Protein AF-A0A8J2B7E7-F1 (afdb_monomer_lite)

Secondary structure (DSSP, 8-state):
-----------------------PPPP----------------------GGG---HHHHHHHHHHT--SHHHHHHHHHHHHHHHHHHHHHHHHHHHHHHHHHHHHHHHHHHTTS-HHHHHHHS------TTTHHHHHHHHHHHHHHHHHHHHHHHHHHHHIIIIII----GGGG-HHHHHHHHHHHHHHHHHHHTS--S--HHHHHHTT----------

Radius of gyration: 33.58 Å; chains: 1; bounding box: 85×57×99 Å

pLDDT: mean 71.45, std 20.2, range [32.41, 94.44]

Sequence (219 aa):
MSSFETPLLQTTSSNNDSSLVLSKPTTLMSSTPPNNNIGSTAPSKVLVDATKITTFAEFYPYYLTEHRKPLTKVLHCVGTLFAIPFGATLLYYLAFTVVLLTYYALLFALSLGRSDSLRKFLQPATVENDNENYHLDCFLSMIGQNALKAALCGYSFAWGAHFFVEQNKPVTLKSLRCAVFSLLGDCRMCFECLVLGKHDLRFWKDFVGAGGRVSKDDD

Structure (mmCIF, N/CA/C/O backbone):
data_AF-A0A8J2B7E7-F1
#
_entry.id   AF-A0A8J2B7E7-F1
#
loop_
_atom_site.group_PDB
_atom_site.id
_atom_site.type_symbol
_atom_site.label_atom_id
_atom_site.label_alt_id
_atom_site.label_comp_id
_atom_site.label_asym_id
_atom_site.label_entity_id
_atom_site.label_seq_id
_atom_site.pdbx_PDB_ins_code
_atom_site.Cartn_x
_atom_site.Cartn_y
_atom_site.Cartn_z
_atom_site.occupancy
_atom_site.B_iso_or_equiv
_atom_site.auth_seq_id
_atom_site.auth_comp_id
_atom_site.auth_asym_id
_atom_site.auth_atom_id
_atom_site.pdbx_PDB_model_num
ATOM 1 N N . MET A 1 1 ? 62.800 -33.777 42.637 1.00 39.34 1 MET A N 1
ATOM 2 C CA . MET A 1 1 ? 63.686 -32.796 43.304 1.00 39.34 1 MET A CA 1
ATOM 3 C C . MET A 1 1 ? 63.270 -31.438 42.762 1.00 39.34 1 MET A C 1
ATOM 5 O O . MET A 1 1 ? 63.377 -31.264 41.565 1.00 39.34 1 MET A O 1
ATOM 9 N N . SER A 1 2 ? 62.638 -30.514 43.473 1.00 40.09 2 SER A N 1
ATOM 10 C CA . SER A 1 2 ? 62.667 -30.174 44.892 1.00 40.09 2 SER A CA 1
ATOM 11 C C . SER A 1 2 ? 61.257 -29.821 45.372 1.00 40.09 2 SER A C 1
ATOM 13 O O . SER A 1 2 ? 60.503 -29.162 44.666 1.00 40.09 2 SER A O 1
ATOM 15 N N . SER A 1 3 ? 60.943 -30.301 46.567 1.00 39.59 3 SER A N 1
ATOM 16 C CA . SER A 1 3 ? 59.821 -29.963 47.441 1.00 39.59 3 SER A CA 1
ATOM 17 C C . SER A 1 3 ? 59.957 -28.551 48.047 1.00 39.59 3 SER A C 1
ATOM 19 O O . SER A 1 3 ? 60.928 -27.862 47.736 1.00 39.59 3 SER A O 1
ATOM 21 N N . PHE A 1 4 ? 59.030 -28.235 48.970 1.00 34.94 4 PHE A N 1
ATOM 22 C CA . PHE A 1 4 ? 58.923 -27.081 49.891 1.00 34.94 4 PHE A CA 1
ATOM 23 C C . PHE A 1 4 ? 58.037 -25.932 49.371 1.00 34.94 4 PHE A C 1
ATOM 25 O O . PHE A 1 4 ? 58.268 -25.434 48.281 1.00 34.94 4 PHE A O 1
ATOM 32 N N . GLU A 1 5 ? 57.014 -25.414 50.061 1.00 39.50 5 GLU A N 1
ATOM 33 C CA . GLU A 1 5 ? 56.356 -25.690 51.351 1.00 39.50 5 GLU A CA 1
ATOM 34 C C . GLU A 1 5 ? 55.085 -24.791 51.394 1.00 39.50 5 GLU A C 1
ATOM 36 O O . GLU A 1 5 ? 55.122 -23.646 50.951 1.00 39.50 5 GLU A O 1
ATOM 41 N N . THR A 1 6 ? 53.950 -25.286 51.897 1.00 39.91 6 THR A N 1
ATOM 42 C CA . THR A 1 6 ? 52.845 -24.484 52.500 1.00 39.91 6 THR A CA 1
ATOM 43 C C . THR A 1 6 ? 53.294 -23.953 53.882 1.00 39.91 6 THR A C 1
ATOM 45 O O . THR A 1 6 ? 54.222 -24.582 54.390 1.00 39.91 6 THR A O 1
ATOM 48 N N . PRO A 1 7 ? 52.668 -22.964 54.595 1.00 46.28 7 PRO A N 1
ATOM 49 C CA . PRO A 1 7 ? 51.210 -22.712 54.700 1.00 46.28 7 PRO A CA 1
ATOM 50 C C . PRO A 1 7 ? 50.751 -21.253 55.033 1.00 46.28 7 PRO A C 1
ATOM 52 O O . PRO A 1 7 ? 51.558 -20.375 55.300 1.00 46.28 7 PRO A O 1
ATOM 55 N N . LEU A 1 8 ? 49.424 -21.028 55.075 1.00 32.44 8 LEU A N 1
ATOM 56 C CA . LEU A 1 8 ? 48.639 -20.385 56.164 1.00 32.44 8 LEU A CA 1
ATOM 57 C C . LEU A 1 8 ? 47.468 -19.510 55.680 1.00 32.44 8 LEU A C 1
ATOM 59 O O . LEU A 1 8 ? 47.628 -18.533 54.955 1.00 32.44 8 LEU A O 1
ATOM 63 N N . LEU A 1 9 ? 46.280 -19.856 56.185 1.00 41.41 9 LEU A N 1
ATOM 64 C CA . LEU A 1 9 ? 45.123 -18.972 56.303 1.00 41.41 9 LEU A CA 1
ATOM 65 C C . LEU A 1 9 ? 45.435 -17.817 57.264 1.00 41.41 9 LEU A C 1
ATOM 67 O O . LEU A 1 9 ? 45.891 -18.073 58.378 1.00 41.41 9 LEU A O 1
ATOM 71 N N . GLN A 1 10 ? 44.994 -16.600 56.933 1.00 32.78 10 GLN A N 1
ATOM 72 C CA . GLN A 1 10 ? 44.425 -15.720 57.953 1.00 32.78 10 GLN A CA 1
ATOM 73 C C . GLN A 1 10 ? 43.367 -14.780 57.370 1.00 32.78 10 GLN A C 1
ATOM 75 O O . GLN A 1 10 ? 43.589 -14.023 56.432 1.00 32.78 10 GLN A O 1
ATOM 80 N N . THR A 1 11 ? 42.185 -14.885 57.962 1.00 35.28 11 THR A N 1
ATOM 81 C CA . THR A 1 11 ? 41.018 -14.027 57.808 1.00 35.28 11 THR A CA 1
ATOM 82 C C . THR A 1 11 ? 41.291 -12.632 58.367 1.00 35.28 11 THR A C 1
ATOM 84 O O . THR A 1 11 ? 41.638 -12.519 59.543 1.00 35.28 11 THR A O 1
ATOM 87 N N . THR A 1 12 ? 41.005 -11.577 57.606 1.00 36.00 12 THR A N 1
ATOM 88 C CA . THR A 1 12 ? 40.627 -10.279 58.181 1.00 36.00 12 THR A CA 1
ATOM 89 C C . THR A 1 12 ? 39.404 -9.729 57.454 1.00 36.00 12 THR A C 1
ATOM 91 O O . THR A 1 12 ? 39.401 -9.441 56.262 1.00 36.00 12 THR A O 1
ATOM 94 N N . SER A 1 13 ? 38.324 -9.637 58.224 1.00 35.09 13 SER A N 1
ATOM 95 C CA . SER A 1 13 ? 37.147 -8.830 57.941 1.00 35.09 13 SER A CA 1
ATOM 96 C C . SER A 1 13 ? 37.562 -7.359 57.855 1.00 35.09 13 SER A C 1
ATOM 98 O O . SER A 1 13 ? 38.154 -6.842 58.801 1.00 35.09 13 SER A O 1
ATOM 100 N N . SER A 1 14 ? 37.180 -6.672 56.783 1.00 36.50 14 SER A N 1
ATOM 101 C CA . SER A 1 14 ? 37.027 -5.219 56.797 1.00 36.50 14 SER A CA 1
ATOM 102 C C . SER A 1 14 ? 35.872 -4.841 55.887 1.00 36.50 14 SER A C 1
ATOM 104 O O . SER A 1 14 ? 35.964 -4.935 54.665 1.00 36.50 14 SER A O 1
ATOM 106 N N . ASN A 1 15 ? 34.791 -4.404 56.524 1.00 33.59 15 ASN A N 1
ATOM 107 C CA . ASN A 1 15 ? 33.729 -3.612 55.929 1.00 33.59 15 ASN A CA 1
ATOM 108 C C . ASN A 1 15 ? 34.316 -2.500 55.048 1.00 33.59 15 ASN A C 1
ATOM 110 O O . ASN A 1 15 ? 35.300 -1.871 55.438 1.00 33.59 15 ASN A O 1
ATOM 114 N N . ASN A 1 16 ? 33.689 -2.244 53.901 1.00 34.69 16 ASN A N 1
ATOM 115 C CA . ASN A 1 16 ? 33.241 -0.900 53.542 1.00 34.69 16 ASN A CA 1
ATOM 116 C C . ASN A 1 16 ? 32.355 -0.953 52.297 1.00 34.69 16 ASN A C 1
ATOM 118 O O . ASN A 1 16 ? 32.787 -1.291 51.195 1.00 34.69 16 ASN A O 1
ATOM 122 N N . ASP A 1 17 ? 31.100 -0.589 52.529 1.00 33.25 17 ASP A N 1
ATOM 123 C CA . ASP A 1 17 ? 30.101 -0.266 51.531 1.00 33.25 17 ASP A CA 1
ATOM 124 C C . ASP A 1 17 ? 30.610 0.801 50.554 1.00 33.25 17 ASP A C 1
ATOM 126 O O . ASP A 1 17 ? 31.206 1.811 50.929 1.00 33.25 17 ASP A O 1
ATOM 130 N N . SER A 1 18 ? 30.313 0.612 49.274 1.00 36.62 18 SER A N 1
ATOM 131 C CA . SER A 1 18 ? 30.298 1.686 48.280 1.00 36.62 18 SER A CA 1
ATOM 132 C C . SER A 1 18 ? 29.085 1.481 47.388 1.00 36.62 18 SER A C 1
ATOM 134 O O . SER A 1 18 ? 29.159 1.035 46.246 1.00 36.62 18 SER A O 1
ATOM 136 N N . SER A 1 19 ? 27.930 1.786 47.973 1.00 32.66 19 SER A N 1
ATOM 137 C CA . SER A 1 19 ? 26.701 2.086 47.259 1.00 32.66 19 SER A CA 1
ATOM 138 C C . SER A 1 19 ? 26.865 3.445 46.566 1.00 32.66 19 SER A C 1
ATOM 140 O O . SER A 1 19 ? 26.936 4.491 47.207 1.00 32.66 19 SER A O 1
ATOM 142 N N . LEU A 1 20 ? 26.949 3.443 45.232 1.00 33.81 20 LEU A N 1
ATOM 143 C CA . LEU A 1 20 ? 26.864 4.667 44.435 1.00 33.81 20 LEU A CA 1
ATOM 144 C C . LEU A 1 20 ? 25.401 5.119 44.394 1.00 33.81 20 LEU A C 1
ATOM 146 O O . LEU A 1 20 ? 24.553 4.577 43.686 1.00 33.81 20 LEU A O 1
ATOM 150 N N . VAL A 1 21 ? 25.141 6.094 45.258 1.00 36.03 21 VAL A N 1
ATOM 151 C CA . VAL A 1 21 ? 23.883 6.785 45.519 1.00 36.03 21 VAL A CA 1
ATOM 152 C C . VAL A 1 21 ? 23.321 7.416 44.241 1.00 36.03 21 VAL A C 1
ATOM 154 O O . VAL A 1 21 ? 23.880 8.356 43.681 1.00 36.03 21 VAL A O 1
ATOM 157 N N . LEU A 1 22 ? 22.157 6.914 43.827 1.00 32.41 22 LEU A N 1
ATOM 158 C CA . LEU A 1 22 ? 21.234 7.553 42.894 1.00 32.41 22 LEU A CA 1
ATOM 159 C C . LEU A 1 22 ? 20.658 8.813 43.563 1.00 32.41 22 LEU A C 1
ATOM 161 O O . LEU A 1 22 ? 19.815 8.721 44.459 1.00 32.41 22 LEU A O 1
ATOM 165 N N . SER A 1 23 ? 21.119 9.993 43.156 1.00 33.84 23 SER A N 1
ATOM 166 C CA . SER A 1 23 ? 20.597 11.271 43.640 1.00 33.84 23 SER A CA 1
ATOM 167 C C . SER A 1 23 ? 19.156 11.488 43.152 1.00 33.84 23 SER A C 1
ATOM 169 O O . SER A 1 23 ? 18.895 11.800 41.992 1.00 33.84 23 SER A O 1
ATOM 171 N N . LYS A 1 24 ? 18.190 11.318 44.062 1.00 37.38 24 LYS A N 1
ATOM 172 C CA . LYS A 1 24 ? 16.818 11.823 43.900 1.00 37.38 24 LYS A CA 1
ATOM 173 C C . LYS A 1 24 ? 16.806 13.349 44.082 1.00 37.38 24 LYS A C 1
ATOM 175 O O . LYS A 1 24 ? 17.473 13.831 44.997 1.00 37.38 24 LYS A O 1
ATOM 180 N N . PRO A 1 25 ? 16.019 14.115 43.304 1.00 38.66 25 PRO A N 1
ATOM 181 C CA . PRO A 1 25 ? 15.822 15.534 43.570 1.00 38.66 25 PRO A CA 1
ATOM 182 C C . PRO A 1 25 ? 14.893 15.752 44.771 1.00 38.66 25 PRO A C 1
ATOM 184 O O . PRO A 1 25 ? 13.827 15.148 44.882 1.00 38.66 25 PRO A O 1
ATOM 187 N N . THR A 1 26 ? 15.344 16.639 45.650 1.00 39.28 26 THR A N 1
ATOM 188 C CA . THR A 1 26 ? 14.751 17.098 46.907 1.00 39.28 26 THR A CA 1
ATOM 189 C C . THR A 1 26 ? 13.364 17.730 46.751 1.00 39.28 26 THR A C 1
ATOM 191 O O . THR A 1 26 ? 13.149 18.617 45.927 1.00 39.28 26 THR A O 1
ATOM 194 N N . THR A 1 27 ? 12.450 17.307 47.624 1.00 33.31 27 THR A N 1
ATOM 195 C CA . THR A 1 27 ? 11.120 17.872 47.880 1.00 33.31 27 THR A CA 1
ATOM 196 C C . THR A 1 27 ? 11.210 19.287 48.467 1.00 33.31 27 THR A C 1
ATOM 198 O O . THR A 1 27 ? 11.739 19.464 49.562 1.00 33.31 27 THR A O 1
ATOM 201 N N . LEU A 1 28 ? 10.624 20.283 47.794 1.00 33.62 28 LEU A N 1
ATOM 202 C CA . LEU A 1 28 ? 10.215 21.547 48.418 1.00 33.62 28 LEU A CA 1
ATOM 203 C C . LEU A 1 28 ? 8.784 21.386 48.949 1.00 33.62 28 LEU A C 1
ATOM 205 O O . LEU A 1 28 ? 7.840 21.197 48.184 1.00 33.62 28 LEU A O 1
ATOM 209 N N . MET A 1 29 ? 8.643 21.428 50.273 1.00 33.34 29 MET A N 1
ATOM 210 C CA . MET A 1 29 ? 7.364 21.463 50.985 1.00 33.34 29 MET A CA 1
ATOM 211 C C . MET A 1 29 ? 6.693 22.829 50.779 1.00 33.34 29 MET A C 1
ATOM 213 O O . MET A 1 29 ? 7.248 23.854 51.161 1.00 33.34 29 MET A O 1
ATOM 217 N N . SER A 1 30 ? 5.489 22.833 50.205 1.00 33.25 30 SER A N 1
ATOM 218 C CA . SER A 1 30 ? 4.562 23.970 50.199 1.00 33.25 30 SER A CA 1
ATOM 219 C C . SER A 1 30 ? 3.225 23.484 50.754 1.00 33.25 30 SER A C 1
ATOM 221 O O . SER A 1 30 ? 2.578 22.604 50.187 1.00 33.25 30 SER A O 1
ATOM 223 N N . SER A 1 31 ? 2.856 24.005 51.920 1.00 38.38 31 SER A N 1
ATOM 224 C CA . SER A 1 31 ? 1.656 23.656 52.670 1.00 38.38 31 SER A CA 1
ATOM 225 C C . SER A 1 31 ? 0.407 24.271 52.037 1.00 38.38 31 SER A C 1
ATOM 227 O O . SER A 1 31 ? 0.157 25.465 52.189 1.00 38.38 31 SER A O 1
ATOM 229 N N . THR A 1 32 ? -0.413 23.446 51.390 1.00 38.06 32 THR A N 1
ATOM 230 C CA . THR A 1 32 ? -1.839 23.724 51.143 1.00 38.06 32 THR A CA 1
ATOM 231 C C . THR A 1 32 ? -2.656 22.447 51.404 1.00 38.06 32 THR A C 1
ATOM 233 O O . THR A 1 32 ? -2.147 21.350 51.167 1.00 38.06 32 THR A O 1
ATOM 236 N N . PRO A 1 33 ? -3.875 22.546 51.969 1.00 41.72 33 PRO A N 1
ATOM 237 C CA . PRO A 1 33 ? -4.664 21.382 52.385 1.00 41.72 33 PRO A CA 1
ATOM 238 C C . PRO A 1 33 ? -5.186 20.580 51.175 1.00 41.72 33 PRO A C 1
ATOM 240 O O . PRO A 1 33 ? -5.343 21.149 50.092 1.00 41.72 33 PRO A O 1
ATOM 243 N N . PRO A 1 34 ? -5.476 19.271 51.325 1.00 39.62 34 PRO A N 1
ATOM 244 C CA . PRO A 1 34 ? -5.860 18.427 50.200 1.00 39.62 34 PRO A CA 1
ATOM 245 C C . PRO A 1 34 ? -7.281 18.766 49.737 1.00 39.62 34 PRO A C 1
ATOM 247 O O . PRO A 1 34 ? -8.254 18.599 50.472 1.00 39.62 34 PRO A O 1
ATOM 250 N N . ASN A 1 35 ? -7.401 19.238 48.497 1.00 38.81 35 ASN A N 1
ATOM 251 C CA . ASN A 1 35 ? -8.681 19.398 47.820 1.00 38.81 35 ASN A CA 1
ATOM 252 C C . ASN A 1 35 ? -9.116 18.041 47.243 1.00 38.81 35 ASN A C 1
ATOM 254 O O . ASN A 1 35 ? -8.616 17.606 46.204 1.00 38.81 35 ASN A O 1
ATOM 258 N N . ASN A 1 36 ? -10.038 17.368 47.932 1.00 43.28 36 ASN A N 1
ATOM 259 C CA . ASN A 1 36 ? -10.675 16.138 47.470 1.00 43.28 36 ASN A CA 1
ATOM 260 C C . ASN A 1 36 ? -11.710 16.440 46.378 1.00 43.28 36 ASN A C 1
ATOM 262 O O . ASN A 1 36 ? -12.912 16.365 46.608 1.00 43.28 36 ASN A O 1
ATOM 266 N N . ASN A 1 37 ? -11.231 16.720 45.169 1.00 40.09 37 ASN A N 1
ATOM 267 C CA . ASN A 1 37 ? -12.038 16.657 43.956 1.00 40.09 37 ASN A CA 1
ATOM 268 C C . ASN A 1 37 ? -11.565 15.470 43.114 1.00 40.09 37 ASN A C 1
ATOM 270 O O . ASN A 1 37 ? -10.825 15.628 42.144 1.00 40.09 37 ASN A O 1
ATOM 274 N N . ILE A 1 38 ? -12.020 14.265 43.473 1.00 43.75 38 ILE A N 1
ATOM 275 C CA . ILE A 1 38 ? -12.007 13.108 42.566 1.00 43.75 38 ILE A CA 1
ATOM 276 C C . ILE A 1 38 ? -13.119 13.349 41.537 1.00 43.75 38 ILE A C 1
ATOM 278 O O . ILE A 1 38 ? -14.201 12.772 41.577 1.00 43.75 38 ILE A O 1
ATOM 282 N N . GLY A 1 39 ? -12.857 14.290 40.633 1.00 35.75 39 GLY A N 1
ATOM 283 C CA . GLY A 1 39 ? -13.558 14.401 39.370 1.00 35.75 39 GLY A CA 1
ATOM 284 C C . GLY A 1 39 ? -12.952 13.375 38.427 1.00 35.75 39 GLY A C 1
ATOM 285 O O . GLY A 1 39 ? -11.802 13.515 38.012 1.00 35.75 39 GLY A O 1
ATOM 286 N N . SER A 1 40 ? -13.724 12.338 38.111 1.00 42.69 40 SER A N 1
ATOM 287 C CA . SER A 1 40 ? -13.466 11.427 37.000 1.00 42.69 40 SER A CA 1
ATOM 288 C C . SER A 1 40 ? -13.285 12.243 35.719 1.00 42.69 40 SER A C 1
ATOM 290 O O . SER A 1 40 ? -14.247 12.631 35.061 1.00 42.69 40 SER A O 1
ATOM 292 N N . THR A 1 41 ? -12.040 12.563 35.385 1.00 41.44 41 THR A N 1
ATOM 293 C CA . THR A 1 41 ? -11.678 13.098 34.080 1.00 41.44 41 THR A CA 1
ATOM 294 C C . THR A 1 41 ? -10.842 12.025 33.415 1.00 41.44 41 THR A C 1
ATOM 296 O O . THR A 1 41 ? -9.677 11.804 33.740 1.00 41.44 41 THR A O 1
ATOM 299 N N . ALA A 1 42 ? -11.484 11.284 32.509 1.00 42.12 42 ALA A N 1
ATOM 300 C CA . ALA A 1 42 ? -10.768 10.479 31.535 1.00 42.12 42 ALA A CA 1
ATOM 301 C C . ALA A 1 42 ? -9.651 11.349 30.929 1.00 42.12 42 ALA A C 1
ATOM 303 O O . ALA A 1 42 ? -9.903 12.531 30.666 1.00 42.12 42 ALA A O 1
ATOM 304 N N . PRO A 1 43 ? -8.428 10.824 30.731 1.00 42.91 43 PRO A N 1
ATOM 305 C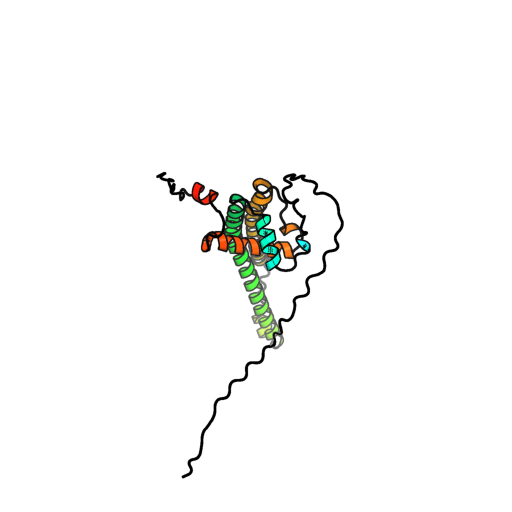 CA . PRO A 1 43 ? -7.346 11.631 30.198 1.00 42.91 43 PRO A CA 1
ATOM 306 C C . PRO A 1 43 ? -7.799 12.219 28.863 1.00 42.91 43 PRO A C 1
ATOM 308 O O . PRO A 1 43 ? -8.107 11.484 27.920 1.00 42.91 43 PRO A O 1
ATOM 311 N N . SER A 1 44 ? -7.872 13.553 28.814 1.00 44.44 44 SER A N 1
ATOM 312 C CA . SER A 1 44 ? -8.010 14.316 27.578 1.00 44.44 44 SER A CA 1
ATOM 313 C C . SER A 1 44 ? -7.061 13.707 26.553 1.00 44.44 44 SER A C 1
ATOM 315 O O . SER A 1 44 ? -5.894 13.463 26.868 1.00 44.44 44 SER A O 1
ATOM 317 N N . LYS A 1 45 ? -7.573 13.398 25.355 1.00 53.19 45 LYS A N 1
ATOM 318 C CA . LYS A 1 45 ? -6.781 12.887 24.234 1.00 53.19 45 LYS A CA 1
ATOM 319 C C . LYS A 1 45 ? -5.703 13.931 23.953 1.00 53.19 45 LYS A C 1
ATOM 321 O O . LYS A 1 45 ? -5.953 14.873 23.208 1.00 53.19 45 LYS A O 1
ATOM 326 N N . VAL A 1 46 ? -4.529 13.800 24.578 1.00 56.66 46 VAL A N 1
ATOM 327 C CA . VAL A 1 46 ? -3.353 14.601 24.242 1.00 56.66 46 VAL A CA 1
ATOM 328 C C . VAL A 1 46 ? -3.191 14.403 22.747 1.00 56.66 46 VAL A C 1
ATOM 330 O O . VAL A 1 46 ? -2.980 13.280 22.287 1.00 56.66 46 VAL A O 1
ATOM 333 N N . LEU A 1 47 ? -3.429 15.468 21.984 1.00 62.75 47 LEU A N 1
ATOM 334 C CA . LEU A 1 47 ? -3.394 15.433 20.531 1.00 62.75 47 LEU A CA 1
ATOM 335 C C . LEU A 1 47 ? -1.927 15.328 20.128 1.00 62.75 47 LEU A C 1
ATOM 337 O O . LEU A 1 47 ? -1.291 16.315 19.770 1.00 62.75 47 LEU A O 1
ATOM 341 N N . VAL A 1 48 ? -1.370 14.124 20.258 1.00 72.56 48 VAL A N 1
ATOM 342 C CA . VAL A 1 48 ? -0.030 13.819 19.783 1.00 72.56 48 VAL A CA 1
ATOM 343 C C . VAL A 1 48 ? -0.041 14.082 18.286 1.00 72.56 48 VAL A C 1
ATOM 345 O O . VAL A 1 48 ? -0.788 13.468 17.515 1.00 72.56 48 VAL A O 1
ATOM 348 N N . ASP A 1 49 ? 0.768 15.048 17.878 1.00 82.62 49 ASP A N 1
ATOM 349 C CA . ASP A 1 49 ? 0.962 15.338 16.475 1.00 82.62 49 ASP A CA 1
ATOM 350 C C . ASP A 1 49 ? 1.800 14.220 15.854 1.00 82.62 49 ASP A C 1
ATOM 352 O O . ASP A 1 49 ? 3.023 14.180 15.979 1.00 82.62 49 ASP A O 1
ATOM 356 N N . ALA A 1 50 ? 1.115 13.301 15.178 1.00 81.94 50 ALA A N 1
ATOM 357 C CA . ALA A 1 50 ? 1.730 12.168 14.501 1.00 81.94 50 ALA A CA 1
ATOM 358 C C . ALA A 1 50 ? 2.838 12.556 13.506 1.00 81.94 50 ALA A C 1
ATOM 360 O O . ALA A 1 50 ? 3.686 11.722 13.201 1.00 81.94 50 ALA A O 1
ATOM 361 N N . THR A 1 51 ? 2.866 13.798 13.003 1.00 84.88 51 THR A N 1
ATOM 362 C CA . THR A 1 51 ? 3.929 14.248 12.089 1.00 84.88 51 THR A CA 1
ATOM 363 C C . THR A 1 51 ? 5.286 14.389 12.775 1.00 84.88 51 THR A C 1
ATOM 365 O O . THR A 1 51 ? 6.316 14.257 12.105 1.00 84.88 51 THR A O 1
ATOM 368 N N . LYS A 1 52 ? 5.289 14.598 14.099 1.00 89.31 52 LYS A N 1
ATOM 369 C CA . LYS A 1 52 ? 6.491 14.692 14.936 1.00 89.31 52 LYS A CA 1
ATOM 370 C C . LYS A 1 52 ? 7.077 13.328 15.287 1.00 89.31 52 LYS A C 1
ATOM 372 O O . LYS A 1 52 ? 8.228 13.263 15.701 1.00 89.31 52 LYS A O 1
ATOM 377 N N . ILE A 1 53 ? 6.314 12.249 15.106 1.00 88.94 53 ILE A N 1
ATOM 378 C CA . ILE A 1 53 ? 6.804 10.888 15.315 1.00 88.94 53 ILE A CA 1
ATOM 379 C C . ILE A 1 53 ? 7.661 10.494 14.107 1.00 88.94 53 ILE A C 1
ATOM 381 O O . ILE A 1 53 ? 7.200 10.486 12.958 1.00 88.94 53 ILE A O 1
ATOM 385 N N . THR A 1 54 ? 8.931 10.194 14.360 1.00 90.88 54 THR A N 1
ATOM 386 C CA . THR A 1 54 ? 9.923 9.911 13.312 1.00 90.88 54 THR A CA 1
ATOM 387 C C . THR A 1 54 ? 10.246 8.431 13.191 1.00 90.88 54 THR A C 1
ATOM 389 O O . THR A 1 54 ? 10.686 8.001 12.126 1.00 90.88 54 THR A O 1
ATOM 392 N N . THR A 1 55 ? 9.979 7.638 14.231 1.00 93.69 55 THR A N 1
ATOM 393 C CA . THR A 1 55 ? 10.280 6.206 14.253 1.00 93.69 55 THR A CA 1
ATOM 394 C C . THR A 1 55 ? 9.012 5.358 14.235 1.00 93.69 55 THR A C 1
ATOM 396 O O . THR A 1 55 ? 7.987 5.705 14.822 1.00 93.69 55 THR A O 1
ATOM 399 N N . PHE A 1 56 ? 9.079 4.198 13.579 1.00 93.31 56 PHE A N 1
ATOM 400 C CA . PHE A 1 56 ? 7.953 3.264 13.564 1.00 93.31 56 PHE A CA 1
ATOM 401 C C . PHE A 1 56 ? 7.666 2.676 14.956 1.00 93.31 56 PHE A C 1
ATOM 403 O O . PHE A 1 56 ? 6.510 2.431 15.298 1.00 93.31 56 PHE A O 1
ATOM 410 N N . ALA A 1 57 ? 8.705 2.473 15.772 1.00 92.50 57 ALA A N 1
ATOM 411 C CA . ALA A 1 57 ? 8.577 1.922 17.120 1.00 92.50 57 ALA A CA 1
ATOM 412 C C . ALA A 1 57 ? 7.717 2.810 18.034 1.00 92.50 57 ALA A C 1
ATOM 414 O O . ALA A 1 57 ? 6.888 2.292 18.776 1.00 92.50 57 ALA A O 1
ATOM 415 N N . GLU A 1 58 ? 7.864 4.132 17.931 1.00 90.31 58 GLU A N 1
ATOM 416 C CA . GLU A 1 58 ? 7.033 5.107 18.647 1.00 90.31 58 GLU A CA 1
ATOM 417 C C . GLU A 1 58 ? 5.664 5.299 17.984 1.00 90.31 58 GLU A C 1
ATOM 419 O O . GLU A 1 58 ? 4.664 5.551 18.658 1.00 90.31 58 GLU A O 1
ATOM 424 N N . PHE A 1 59 ? 5.598 5.153 16.659 1.00 93.38 59 PHE A N 1
ATOM 425 C CA . PHE A 1 59 ? 4.356 5.302 15.910 1.00 93.38 59 PHE A CA 1
ATOM 426 C C . PHE A 1 59 ? 3.372 4.165 16.178 1.00 93.38 59 PHE A C 1
ATOM 428 O O . PHE A 1 59 ? 2.175 4.414 16.279 1.00 93.38 59 PHE A O 1
ATOM 435 N N . TYR A 1 60 ? 3.844 2.922 16.298 1.00 93.75 60 TYR A N 1
ATOM 436 C CA . TYR A 1 60 ? 2.960 1.760 16.383 1.00 93.75 60 TYR A CA 1
ATOM 437 C C . TYR A 1 60 ? 2.024 1.770 17.610 1.00 93.75 60 TYR A C 1
ATOM 439 O O . TYR A 1 60 ? 0.827 1.535 17.435 1.00 93.75 60 TYR A O 1
ATOM 447 N N . PRO A 1 61 ? 2.483 2.110 18.833 1.00 92.19 61 PRO A N 1
ATOM 448 C CA . PRO A 1 61 ? 1.589 2.302 19.973 1.00 92.19 61 PRO A CA 1
ATOM 449 C C . PRO A 1 61 ? 0.528 3.377 19.716 1.00 92.19 61 PRO A C 1
ATOM 451 O O . PRO A 1 61 ? -0.650 3.135 19.963 1.00 92.19 61 PRO A O 1
ATOM 454 N N . TYR A 1 62 ? 0.917 4.531 19.162 1.00 91.25 62 TYR A N 1
ATOM 455 C CA . TYR A 1 62 ? -0.024 5.590 18.785 1.00 91.25 62 TYR A CA 1
ATOM 456 C C . TYR A 1 62 ? -1.043 5.093 17.748 1.00 91.25 62 TYR A C 1
ATOM 458 O O . TYR A 1 62 ? -2.247 5.279 17.920 1.00 91.25 62 TYR A O 1
ATOM 466 N N . TYR A 1 63 ? -0.582 4.383 16.721 1.00 91.19 63 TYR A N 1
ATOM 467 C CA . TYR A 1 63 ? -1.419 3.785 15.689 1.00 91.19 63 TYR A CA 1
ATOM 468 C C . TYR A 1 63 ? -2.477 2.846 16.290 1.00 91.19 63 TYR A C 1
ATOM 470 O O . TYR A 1 63 ? -3.658 2.993 15.981 1.00 91.19 63 TYR A O 1
ATOM 478 N N . LEU A 1 64 ? -2.107 1.959 17.221 1.00 91.31 64 LEU A N 1
ATOM 479 C CA . LEU A 1 64 ? -3.069 1.074 17.891 1.00 91.31 64 LEU A CA 1
ATOM 480 C C . LEU A 1 64 ? -4.121 1.847 18.700 1.00 91.31 64 LEU A C 1
ATOM 482 O O . LEU A 1 64 ? -5.266 1.406 18.802 1.00 91.31 64 LEU A O 1
ATOM 486 N N . THR A 1 65 ? -3.776 3.018 19.247 1.00 90.00 65 THR A N 1
ATOM 487 C CA . THR A 1 65 ? -4.759 3.862 19.944 1.00 90.00 65 THR A CA 1
ATOM 488 C C . THR A 1 65 ? -5.780 4.521 19.021 1.00 90.00 65 THR A C 1
ATOM 490 O O . THR A 1 65 ? -6.829 4.930 19.516 1.00 90.00 65 THR A O 1
ATOM 493 N N . GLU A 1 66 ? -5.503 4.610 17.720 1.00 88.06 66 GLU A N 1
ATOM 494 C CA . GLU A 1 66 ? -6.448 5.084 16.702 1.00 88.06 66 GLU A CA 1
ATOM 495 C C . GLU A 1 66 ? -7.272 3.934 16.082 1.00 88.06 66 GLU A C 1
ATOM 497 O O . GLU A 1 66 ? -8.191 4.203 15.311 1.00 88.06 66 GLU A O 1
ATOM 502 N N . HIS A 1 67 ? -6.976 2.676 16.442 1.00 91.88 67 HIS A N 1
ATOM 503 C CA . HIS A 1 67 ? -7.645 1.455 15.966 1.00 91.88 67 HIS A CA 1
ATOM 504 C C . HIS A 1 67 ? -8.067 0.580 17.155 1.00 91.88 67 HIS A C 1
ATOM 506 O O . HIS A 1 67 ? -7.677 -0.583 17.275 1.00 91.88 67 HIS A O 1
ATOM 512 N N . ARG A 1 68 ? -8.828 1.145 18.096 1.00 88.75 68 ARG A N 1
ATOM 513 C CA . ARG A 1 68 ? -9.193 0.450 19.340 1.00 88.75 68 ARG A CA 1
ATOM 514 C C . ARG A 1 68 ? -10.318 -0.547 19.106 1.00 88.75 68 ARG A C 1
ATOM 516 O O . ARG A 1 68 ? -10.293 -1.634 19.684 1.00 88.75 68 ARG A O 1
ATOM 523 N N . LYS A 1 69 ? -11.292 -0.190 18.267 1.00 88.94 69 LYS A N 1
ATOM 524 C CA . LYS A 1 69 ? -12.481 -1.008 18.003 1.00 88.94 69 LYS A CA 1
ATOM 525 C C . LYS A 1 69 ? -12.139 -2.260 17.180 1.00 88.94 69 LYS A C 1
ATOM 527 O O . LYS A 1 69 ? -11.410 -2.162 16.191 1.00 88.94 69 LYS A O 1
ATOM 532 N N . PRO A 1 70 ? -12.706 -3.433 17.524 1.00 88.75 70 PRO A N 1
ATOM 533 C CA . PRO A 1 70 ? -12.400 -4.694 16.845 1.00 88.75 70 PRO A CA 1
ATOM 534 C C . PRO A 1 70 ? -12.790 -4.663 15.362 1.00 88.75 70 PRO A C 1
ATOM 536 O O . PRO A 1 70 ? -12.025 -5.116 14.515 1.00 88.75 70 PRO A O 1
ATOM 539 N N . LEU A 1 71 ? -13.939 -4.063 15.030 1.00 88.25 71 LEU A N 1
ATOM 540 C CA . LEU A 1 71 ? -14.393 -3.920 13.645 1.00 88.25 71 LEU A CA 1
ATOM 541 C C . LEU A 1 71 ? -13.414 -3.091 12.798 1.00 88.25 71 LEU A C 1
ATOM 543 O O . LEU A 1 71 ? -13.153 -3.443 11.652 1.00 88.25 71 LEU A O 1
ATOM 547 N N . THR A 1 72 ? -12.816 -2.043 13.369 1.00 90.38 72 THR A N 1
ATOM 548 C CA . THR A 1 72 ? -11.803 -1.230 12.682 1.00 90.38 72 THR A CA 1
ATOM 549 C C . THR A 1 72 ? -10.588 -2.065 12.312 1.00 90.38 72 THR A C 1
ATOM 551 O O . THR A 1 72 ? -10.147 -2.035 11.167 1.00 90.38 72 THR A O 1
ATOM 554 N N . LYS A 1 73 ? -10.095 -2.884 13.247 1.00 91.19 73 LYS A N 1
ATOM 555 C CA . LYS A 1 73 ? -8.972 -3.793 12.987 1.00 91.19 73 LYS A CA 1
ATOM 556 C C . LYS A 1 73 ? -9.304 -4.803 11.889 1.00 91.19 73 LYS A C 1
ATOM 558 O O . LYS A 1 73 ? -8.485 -5.022 11.003 1.00 91.19 73 LYS A O 1
ATOM 563 N N . VAL A 1 74 ? -10.508 -5.384 11.917 1.00 89.50 74 VAL A N 1
ATOM 564 C CA . VAL A 1 74 ? -10.969 -6.332 10.887 1.00 89.50 74 VAL A CA 1
ATOM 565 C C . VAL A 1 74 ? -11.002 -5.669 9.512 1.00 89.50 74 VAL A C 1
ATOM 567 O O . VAL A 1 74 ? -10.413 -6.204 8.579 1.00 89.50 74 VAL A O 1
ATOM 570 N N . LEU A 1 75 ? -11.635 -4.499 9.383 1.00 90.75 75 LEU A N 1
ATOM 571 C CA . LEU A 1 75 ? -11.727 -3.780 8.109 1.00 90.75 75 LEU A CA 1
ATOM 572 C C . LEU A 1 75 ? -10.345 -3.420 7.553 1.00 90.75 75 LEU A C 1
ATOM 574 O O . LEU A 1 75 ? -10.094 -3.622 6.366 1.00 90.75 75 LEU A O 1
ATOM 578 N N . HIS A 1 76 ? -9.422 -2.977 8.407 1.00 92.44 76 HIS A N 1
ATOM 579 C CA . HIS A 1 76 ? -8.035 -2.746 8.003 1.00 92.44 76 HIS A CA 1
ATOM 580 C C . HIS A 1 76 ? -7.352 -4.029 7.529 1.00 92.44 76 HIS A C 1
ATOM 582 O O . HIS A 1 76 ? -6.646 -4.003 6.523 1.00 92.44 76 HIS A O 1
ATOM 588 N N . CYS A 1 77 ? -7.600 -5.169 8.175 1.00 91.44 77 CYS A N 1
ATOM 589 C CA . CYS A 1 77 ? -7.030 -6.435 7.724 1.00 91.44 77 CYS A CA 1
ATOM 590 C C . CYS A 1 77 ? -7.604 -6.946 6.419 1.00 91.44 77 CYS A C 1
ATOM 592 O O . CYS A 1 77 ? -6.834 -7.388 5.570 1.00 91.44 77 CYS A O 1
ATOM 594 N N . VAL A 1 78 ? -8.909 -6.806 6.202 1.00 90.50 78 VAL A N 1
ATOM 595 C CA . VAL A 1 78 ? -9.504 -7.094 4.894 1.00 90.50 78 VAL A CA 1
ATOM 596 C C . VAL A 1 78 ? -8.883 -6.192 3.823 1.00 90.50 78 VAL A C 1
ATOM 598 O O . VAL A 1 78 ? -8.415 -6.692 2.803 1.00 90.50 78 VAL A O 1
ATOM 601 N N . GLY A 1 79 ? -8.790 -4.883 4.076 1.00 90.12 79 GLY A N 1
ATOM 602 C CA . GLY A 1 79 ? -8.159 -3.937 3.151 1.00 90.12 79 GLY A CA 1
ATOM 603 C C . GLY A 1 79 ? -6.700 -4.283 2.839 1.00 90.12 79 GLY A C 1
ATOM 604 O O . GLY A 1 79 ? -6.304 -4.292 1.675 1.00 90.12 79 GLY A O 1
ATOM 605 N N . THR A 1 80 ? -5.918 -4.642 3.857 1.00 90.38 80 THR A N 1
ATOM 606 C CA . THR A 1 80 ? -4.494 -5.002 3.732 1.00 90.38 80 THR A CA 1
ATOM 607 C C . THR A 1 80 ? -4.290 -6.263 2.900 1.00 90.38 80 THR A C 1
ATOM 609 O O . THR A 1 80 ? -3.403 -6.303 2.047 1.00 90.38 80 THR A O 1
ATOM 612 N N . LEU A 1 81 ? -5.138 -7.279 3.094 1.00 90.06 81 LEU A N 1
ATOM 613 C CA . LEU A 1 81 ? -5.084 -8.527 2.329 1.00 90.06 81 LEU A CA 1
ATOM 614 C C . LEU A 1 81 ? -5.350 -8.314 0.833 1.00 90.06 81 LEU A C 1
ATOM 616 O O . LEU A 1 81 ? -4.792 -9.045 0.020 1.00 90.06 81 LEU A O 1
ATOM 620 N N . PHE A 1 82 ? -6.142 -7.306 0.458 1.00 89.06 82 PHE A N 1
ATOM 621 C CA . PHE A 1 82 ? -6.309 -6.912 -0.944 1.00 89.06 82 PHE A CA 1
ATOM 622 C C . PHE A 1 82 ? -5.192 -5.988 -1.438 1.00 89.06 82 PHE A C 1
ATOM 624 O O . PHE A 1 82 ? -4.712 -6.146 -2.559 1.00 89.06 82 PHE A O 1
ATOM 631 N N . ALA A 1 83 ? -4.756 -5.030 -0.620 1.00 87.00 83 ALA A N 1
ATOM 632 C CA . ALA A 1 83 ? -3.758 -4.042 -1.018 1.00 87.00 83 ALA A CA 1
ATOM 633 C C . ALA A 1 83 ? -2.385 -4.672 -1.313 1.00 87.00 83 ALA A C 1
ATOM 635 O O . ALA A 1 83 ? -1.731 -4.269 -2.276 1.00 87.00 83 ALA A O 1
ATOM 636 N N . ILE A 1 84 ? -1.960 -5.673 -0.529 1.00 88.56 84 ILE A N 1
ATOM 637 C CA . ILE A 1 84 ? -0.641 -6.306 -0.683 1.00 88.56 84 ILE A CA 1
ATOM 638 C C . ILE A 1 84 ? -0.473 -6.979 -2.059 1.00 88.56 84 ILE A C 1
ATOM 640 O O . ILE A 1 84 ? 0.495 -6.637 -2.738 1.00 88.56 84 ILE A O 1
ATOM 644 N N . PRO A 1 85 ? -1.365 -7.879 -2.525 1.00 89.25 85 PRO A N 1
ATOM 645 C CA . PRO A 1 85 ? -1.228 -8.503 -3.840 1.00 89.25 85 PRO A CA 1
ATOM 646 C C . PRO A 1 85 ? -1.187 -7.491 -4.986 1.00 89.25 85 PRO A C 1
ATOM 648 O O . PRO A 1 85 ? -0.269 -7.539 -5.799 1.00 89.25 85 PRO A O 1
ATOM 651 N N . PHE A 1 86 ? -2.119 -6.530 -5.030 1.00 86.31 86 PHE A N 1
ATOM 652 C CA . PHE A 1 86 ? -2.138 -5.526 -6.101 1.00 86.31 86 PHE A CA 1
ATOM 653 C C . PHE A 1 86 ? -0.896 -4.626 -6.073 1.00 86.31 86 PHE A C 1
ATOM 655 O O . PHE A 1 86 ? -0.335 -4.322 -7.128 1.00 86.31 86 PHE A O 1
ATOM 662 N N . GLY A 1 87 ? -0.425 -4.245 -4.881 1.00 86.12 87 GLY A N 1
ATOM 663 C CA . GLY A 1 87 ? 0.818 -3.493 -4.712 1.00 86.12 87 GLY A CA 1
ATOM 664 C C . GLY A 1 87 ? 2.057 -4.286 -5.139 1.00 86.12 87 GLY A C 1
ATOM 665 O O . GLY A 1 87 ? 2.918 -3.751 -5.837 1.00 86.12 87 GLY A O 1
ATOM 666 N N . ALA A 1 88 ? 2.134 -5.572 -4.787 1.00 88.00 88 ALA A N 1
ATOM 667 C CA . ALA A 1 88 ? 3.226 -6.457 -5.186 1.00 88.00 88 ALA A CA 1
ATOM 668 C C . ALA A 1 88 ? 3.258 -6.672 -6.706 1.00 88.00 88 ALA A C 1
ATOM 670 O O . ALA A 1 88 ? 4.319 -6.583 -7.321 1.00 88.00 88 ALA A O 1
ATOM 671 N N . THR A 1 89 ? 2.096 -6.884 -7.327 1.00 84.81 89 THR A N 1
ATOM 672 C CA . THR A 1 89 ? 1.960 -6.992 -8.784 1.00 84.81 89 THR A CA 1
ATOM 673 C C . THR A 1 89 ? 2.390 -5.703 -9.489 1.00 84.81 89 THR A C 1
ATOM 675 O O . THR A 1 89 ? 3.126 -5.763 -10.473 1.00 84.81 89 THR A O 1
ATOM 678 N N . LEU A 1 90 ? 1.998 -4.534 -8.974 1.00 85.88 90 LEU A N 1
ATOM 679 C CA . LEU A 1 90 ? 2.446 -3.242 -9.499 1.00 85.88 90 LEU A CA 1
ATOM 680 C C . LEU A 1 90 ? 3.975 -3.103 -9.430 1.00 85.88 90 LEU A C 1
ATOM 682 O O . LEU A 1 90 ? 4.606 -2.758 -10.429 1.00 85.88 90 LEU A O 1
ATOM 686 N N . LEU A 1 91 ? 4.577 -3.408 -8.276 1.00 88.00 91 LEU A N 1
ATOM 687 C CA . LEU A 1 91 ? 6.027 -3.331 -8.090 1.00 88.00 91 LEU A CA 1
ATOM 688 C C . LEU A 1 91 ? 6.778 -4.295 -9.018 1.00 88.00 91 LEU A C 1
ATOM 690 O O . LEU A 1 91 ? 7.795 -3.916 -9.597 1.00 88.00 91 LEU A O 1
ATOM 694 N N . TYR A 1 92 ? 6.259 -5.511 -9.195 1.00 88.56 92 TYR A N 1
ATOM 695 C CA . TYR A 1 92 ? 6.804 -6.494 -10.128 1.00 88.56 92 TYR A CA 1
ATOM 696 C C . TYR A 1 92 ? 6.852 -5.952 -11.564 1.00 88.56 92 TYR A C 1
ATOM 698 O O . TYR A 1 92 ? 7.908 -5.996 -12.195 1.00 88.56 92 TYR A O 1
ATOM 706 N N . TYR A 1 93 ? 5.753 -5.375 -12.063 1.00 85.56 93 TYR A N 1
ATOM 707 C CA . TYR A 1 93 ? 5.718 -4.804 -13.414 1.00 85.56 93 TYR A CA 1
ATOM 708 C C . TYR A 1 93 ? 6.664 -3.610 -13.580 1.00 85.56 93 TYR A C 1
ATOM 710 O O . TYR A 1 93 ? 7.327 -3.489 -14.614 1.00 85.56 93 TYR A O 1
ATOM 718 N N . LEU A 1 94 ? 6.781 -2.752 -12.563 1.00 87.25 94 LEU A N 1
ATOM 719 C CA . LEU A 1 94 ? 7.735 -1.640 -12.576 1.00 87.25 94 LEU A CA 1
ATOM 720 C C . LEU A 1 94 ? 9.182 -2.145 -12.639 1.00 87.25 94 LEU A C 1
ATOM 722 O O . LEU A 1 94 ? 9.953 -1.694 -13.484 1.00 87.25 94 LEU A O 1
ATOM 726 N N . ALA A 1 95 ? 9.538 -3.119 -11.798 1.00 89.38 95 ALA A N 1
ATOM 727 C CA . ALA A 1 95 ? 10.875 -3.705 -11.777 1.00 89.38 95 ALA A CA 1
ATOM 728 C C . ALA A 1 95 ? 11.223 -4.387 -13.108 1.00 89.38 95 ALA A C 1
ATOM 730 O O . ALA A 1 95 ? 12.293 -4.142 -13.666 1.00 89.38 95 ALA A O 1
ATOM 731 N N . PHE A 1 96 ? 10.300 -5.186 -13.652 1.00 87.50 96 PHE A N 1
ATOM 732 C CA . PHE A 1 96 ? 10.461 -5.832 -14.955 1.00 87.50 96 PHE A CA 1
ATOM 733 C C . PHE A 1 96 ? 10.750 -4.812 -16.064 1.00 87.50 96 PHE A C 1
ATOM 735 O O . PHE A 1 96 ? 11.634 -5.016 -16.892 1.00 87.50 96 PHE A O 1
ATOM 742 N N . THR A 1 97 ? 10.065 -3.672 -16.033 1.00 83.44 97 THR A N 1
ATOM 743 C CA . THR A 1 97 ? 10.221 -2.609 -17.034 1.00 83.44 97 THR A CA 1
ATOM 744 C C . THR A 1 97 ? 11.563 -1.915 -16.931 1.00 83.44 97 THR A C 1
ATOM 746 O O . THR A 1 97 ? 12.213 -1.692 -17.947 1.00 83.44 97 THR A O 1
ATOM 749 N N . VAL A 1 98 ? 12.029 -1.628 -15.714 1.00 89.75 98 VAL A N 1
ATOM 750 C CA . VAL A 1 98 ? 13.372 -1.074 -15.498 1.00 89.75 98 VAL A CA 1
ATOM 751 C C . VAL A 1 98 ? 14.438 -2.030 -16.029 1.00 89.75 98 VAL A C 1
ATOM 753 O O . VAL A 1 98 ? 15.354 -1.594 -16.726 1.00 89.75 98 VAL A O 1
ATOM 756 N N . VAL A 1 99 ? 14.308 -3.332 -15.764 1.00 91.00 99 VAL A N 1
ATOM 757 C CA . VAL A 1 99 ? 15.243 -4.347 -16.274 1.00 91.00 99 VAL A CA 1
ATOM 758 C C . VAL A 1 99 ? 15.219 -4.393 -17.801 1.00 91.00 99 VAL A C 1
ATOM 760 O O . VAL A 1 99 ? 16.277 -4.368 -18.428 1.00 91.00 99 VAL A O 1
ATOM 763 N N . LEU A 1 100 ? 14.030 -4.406 -18.403 1.00 86.31 100 LEU A N 1
ATOM 764 C CA . LEU A 1 100 ? 13.856 -4.453 -19.851 1.00 86.31 100 LEU A CA 1
ATOM 765 C C . LEU A 1 100 ? 14.449 -3.216 -20.544 1.00 86.31 100 LEU A C 1
ATOM 767 O O . LEU A 1 100 ? 15.202 -3.347 -21.507 1.00 86.31 100 LEU A O 1
ATOM 771 N N . LEU A 1 101 ? 14.172 -2.017 -20.024 1.00 87.00 101 LEU A N 1
ATOM 772 C CA . LEU A 1 101 ? 14.746 -0.766 -20.527 1.00 87.00 101 LEU A CA 1
ATOM 773 C C . LEU A 1 101 ? 16.272 -0.758 -20.398 1.00 87.00 101 LEU A C 1
ATOM 775 O O . LEU A 1 101 ? 16.969 -0.371 -21.334 1.00 87.00 101 LEU A O 1
ATOM 779 N N . THR A 1 102 ? 16.795 -1.236 -19.267 1.00 89.38 102 THR A N 1
ATOM 780 C CA . THR A 1 102 ? 18.243 -1.363 -19.047 1.00 89.38 102 THR A CA 1
ATOM 781 C C . THR A 1 102 ? 18.875 -2.313 -20.066 1.00 89.38 102 THR A C 1
ATOM 783 O O . THR A 1 102 ? 19.897 -1.988 -20.667 1.00 89.38 102 THR A O 1
ATOM 786 N N . TYR A 1 103 ? 18.249 -3.466 -20.311 1.00 88.62 103 TYR A N 1
ATOM 787 C CA . TYR A 1 103 ? 18.688 -4.440 -21.309 1.00 88.62 103 TYR A CA 1
ATOM 788 C C . TYR A 1 103 ? 18.759 -3.833 -22.719 1.00 88.62 103 TYR A C 1
ATOM 790 O O . TYR A 1 103 ? 19.791 -3.946 -23.383 1.00 88.62 103 TYR A O 1
ATOM 798 N N . TYR A 1 104 ? 17.714 -3.123 -23.156 1.00 84.25 104 TYR A N 1
ATOM 799 C CA . TYR A 1 104 ? 17.710 -2.460 -24.463 1.00 84.25 104 TYR A CA 1
ATOM 800 C C . TYR A 1 104 ? 18.738 -1.329 -24.562 1.00 84.25 104 TYR A C 1
ATOM 802 O O . TYR A 1 104 ? 19.412 -1.209 -25.586 1.00 84.25 104 TYR A O 1
ATOM 810 N N . ALA A 1 105 ? 18.920 -0.537 -23.502 1.00 86.81 105 ALA A N 1
ATOM 811 C CA . ALA A 1 105 ? 19.947 0.502 -23.463 1.00 86.81 105 ALA A CA 1
ATOM 812 C C . ALA A 1 105 ? 21.362 -0.083 -23.625 1.00 86.81 105 ALA A C 1
ATOM 814 O O . ALA A 1 105 ? 22.188 0.484 -24.341 1.00 86.81 105 ALA A O 1
ATOM 815 N N . LEU A 1 106 ? 21.630 -1.248 -23.022 1.00 89.44 106 LEU A N 1
ATOM 816 C CA . LEU A 1 106 ? 22.896 -1.966 -23.187 1.00 89.44 106 LEU A CA 1
ATOM 817 C C . LEU A 1 106 ? 23.085 -2.483 -24.617 1.00 89.44 106 LEU A C 1
ATOM 819 O O . LEU A 1 106 ? 24.156 -2.286 -25.191 1.00 89.44 106 LEU A O 1
ATOM 823 N N . LEU A 1 107 ? 22.060 -3.098 -25.219 1.00 83.50 107 LEU A N 1
ATOM 824 C CA . LEU A 1 107 ? 22.115 -3.526 -26.624 1.00 83.50 107 LEU A CA 1
ATOM 825 C C . LEU A 1 107 ? 22.396 -2.349 -27.563 1.00 83.50 107 LEU A C 1
ATOM 827 O O . LEU A 1 107 ? 23.244 -2.449 -28.453 1.00 83.50 107 LEU A O 1
ATOM 831 N N . PHE A 1 108 ? 21.727 -1.220 -27.333 1.00 82.31 108 PHE A N 1
ATOM 832 C CA . PHE A 1 108 ? 21.942 -0.001 -28.097 1.00 82.31 108 PHE A CA 1
ATOM 833 C C . PHE A 1 108 ? 23.378 0.512 -27.939 1.00 82.31 108 PHE A C 1
ATOM 835 O O . PHE A 1 108 ? 24.049 0.746 -28.944 1.00 82.31 108 PHE A O 1
ATOM 842 N N . ALA A 1 109 ? 23.892 0.606 -26.710 1.00 84.12 109 ALA A N 1
ATOM 843 C CA . ALA A 1 109 ? 25.263 1.041 -26.440 1.00 84.12 109 ALA A CA 1
ATOM 844 C C . ALA A 1 109 ? 26.312 0.139 -27.116 1.00 84.12 109 ALA A C 1
ATOM 846 O O . ALA A 1 109 ? 27.263 0.639 -27.717 1.00 84.12 109 ALA A O 1
ATOM 847 N N . LEU A 1 110 ? 26.113 -1.183 -27.096 1.00 85.12 110 LEU A N 1
ATOM 848 C CA . LEU A 1 110 ? 26.978 -2.141 -27.794 1.00 85.12 110 LEU A CA 1
ATOM 849 C C . LEU A 1 110 ? 26.904 -1.998 -29.325 1.00 85.12 110 LEU A C 1
ATOM 851 O O . LEU A 1 110 ? 27.888 -2.267 -30.017 1.00 85.12 110 LEU A O 1
ATOM 855 N N . SER A 1 111 ? 25.770 -1.537 -29.863 1.00 80.19 111 SER A N 1
ATOM 856 C CA . SER A 1 111 ? 25.611 -1.247 -31.295 1.00 80.19 111 SER A CA 1
ATOM 857 C C . SER A 1 111 ? 26.395 -0.009 -31.748 1.00 80.19 111 SER A C 1
ATOM 859 O O . SER A 1 111 ? 26.852 0.047 -32.893 1.00 80.19 111 SER A O 1
ATOM 861 N N . LEU A 1 112 ? 26.610 0.967 -30.852 1.00 79.06 112 LEU A N 1
ATOM 862 C CA . LEU A 1 112 ? 27.285 2.226 -31.182 1.00 79.06 112 LEU A CA 1
ATOM 863 C C . LEU A 1 112 ? 28.758 2.022 -31.579 1.00 79.06 112 LEU A C 1
ATOM 865 O O . LEU A 1 112 ? 29.300 2.839 -32.319 1.00 79.06 112 LEU A O 1
ATOM 869 N N . GLY A 1 113 ? 29.389 0.918 -31.175 1.00 69.81 113 GLY A N 1
ATOM 870 C CA . GLY A 1 113 ? 30.779 0.592 -31.518 1.00 69.81 113 GLY A CA 1
ATOM 871 C C . GLY A 1 113 ? 30.971 -0.331 -32.729 1.00 69.81 113 GLY A C 1
ATOM 872 O O . GLY A 1 113 ? 32.093 -0.772 -32.966 1.00 69.81 113 GLY A O 1
ATOM 873 N N . ARG A 1 114 ? 29.911 -0.690 -33.471 1.00 71.19 114 ARG A N 1
ATOM 874 C CA . ARG A 1 114 ? 29.958 -1.759 -34.489 1.00 71.19 114 ARG A CA 1
ATOM 875 C C . ARG A 1 114 ? 29.390 -1.305 -35.843 1.00 71.19 114 ARG A C 1
ATOM 877 O O . ARG A 1 114 ? 28.647 -0.331 -35.904 1.00 71.19 114 ARG A O 1
ATOM 884 N N . SER A 1 115 ? 29.786 -2.009 -36.915 1.00 75.56 115 SER A N 1
ATOM 885 C CA . SER A 1 115 ? 29.446 -1.739 -38.331 1.00 75.56 115 SER A CA 1
ATOM 886 C C . SER A 1 115 ? 27.970 -1.373 -38.547 1.00 75.56 115 SER A C 1
ATOM 888 O O . SER A 1 115 ? 27.090 -1.940 -37.897 1.00 75.56 115 SER A O 1
ATOM 890 N N . ASP A 1 116 ? 27.698 -0.498 -39.523 1.00 75.38 116 ASP A N 1
ATOM 891 C CA . ASP A 1 116 ? 26.350 -0.066 -39.928 1.00 75.38 116 ASP A CA 1
ATOM 892 C C . ASP A 1 116 ? 25.384 -1.231 -40.200 1.00 75.38 116 ASP A C 1
ATOM 894 O O . ASP A 1 116 ? 24.172 -1.093 -40.040 1.00 75.38 116 ASP A O 1
ATOM 898 N N . SER A 1 117 ? 25.908 -2.410 -40.550 1.00 74.69 117 SER A N 1
ATOM 899 C CA . SER A 1 117 ? 25.106 -3.629 -40.709 1.00 74.69 117 SER A CA 1
ATOM 900 C C . SER A 1 117 ? 24.535 -4.142 -39.382 1.00 74.69 117 SER A C 1
ATOM 902 O O . SER A 1 117 ? 23.387 -4.572 -39.334 1.00 74.69 117 SER A O 1
ATOM 904 N N . LEU A 1 118 ? 25.300 -4.063 -38.285 1.00 67.50 118 LEU A N 1
ATOM 905 C CA . LEU A 1 118 ? 24.816 -4.444 -36.955 1.00 67.50 118 LEU A CA 1
ATOM 906 C C . LEU A 1 118 ? 23.847 -3.398 -36.399 1.00 67.50 118 LEU A C 1
ATOM 908 O O . LEU A 1 118 ? 22.875 -3.761 -35.749 1.00 67.50 118 LEU A O 1
ATOM 912 N N . ARG A 1 119 ? 24.080 -2.111 -36.683 1.00 70.31 119 ARG A N 1
ATOM 913 C CA . ARG A 1 119 ? 23.146 -1.039 -36.312 1.00 70.31 119 ARG A CA 1
ATOM 914 C C . ARG A 1 119 ? 21.787 -1.218 -36.986 1.00 70.31 119 ARG A C 1
ATOM 916 O O . ARG A 1 119 ? 20.778 -1.072 -36.315 1.00 70.31 119 ARG A O 1
ATOM 923 N N . LYS A 1 120 ? 21.754 -1.614 -38.263 1.00 74.25 120 LYS A N 1
ATOM 924 C CA . LYS A 1 120 ? 20.511 -1.972 -38.973 1.00 74.25 120 LYS A CA 1
ATOM 925 C C . LYS A 1 120 ? 19.854 -3.250 -38.448 1.00 74.25 120 LYS A C 1
ATOM 927 O O . LYS A 1 120 ? 18.638 -3.352 -38.476 1.00 74.25 120 LYS A O 1
ATOM 932 N N . PHE A 1 121 ? 20.639 -4.216 -37.968 1.00 70.25 121 PHE A N 1
ATOM 933 C CA . PHE A 1 121 ? 20.109 -5.448 -37.371 1.00 70.25 121 PHE A CA 1
ATOM 934 C C . PHE A 1 121 ? 19.536 -5.231 -35.960 1.00 70.25 121 PHE A C 1
ATOM 936 O O . PHE A 1 121 ? 18.574 -5.885 -35.576 1.00 70.25 121 PHE A O 1
ATOM 943 N N . LEU A 1 122 ? 20.148 -4.331 -35.183 1.00 66.00 122 LEU A N 1
ATOM 944 C CA . LEU A 1 122 ? 19.730 -3.966 -33.825 1.00 66.00 122 LEU A CA 1
ATOM 945 C C . LEU A 1 122 ? 18.755 -2.792 -33.786 1.00 66.00 122 LEU A C 1
ATOM 947 O O . LEU A 1 122 ? 18.220 -2.502 -32.716 1.00 66.00 122 LEU A O 1
ATOM 951 N N . GLN A 1 123 ? 18.530 -2.111 -34.914 1.00 67.56 123 GLN A N 1
ATOM 952 C CA . GLN A 1 123 ? 17.406 -1.201 -35.034 1.00 67.56 123 GLN A CA 1
ATOM 953 C C . GLN A 1 123 ? 16.161 -2.022 -34.694 1.00 67.56 123 GLN A C 1
ATOM 955 O O . GLN A 1 123 ? 15.914 -3.030 -35.364 1.00 67.56 123 GLN A O 1
ATOM 960 N N . PRO A 1 124 ? 15.411 -1.654 -33.635 1.00 59.53 124 PRO A N 1
ATOM 961 C CA . PRO A 1 124 ? 14.106 -2.256 -33.436 1.00 59.53 124 PRO A CA 1
ATOM 962 C C . PRO A 1 124 ? 13.377 -2.069 -34.760 1.00 59.53 124 PRO A C 1
ATOM 964 O O . PRO A 1 124 ? 13.477 -0.992 -35.349 1.00 59.53 124 PRO A O 1
ATOM 967 N N . ALA A 1 125 ? 12.754 -3.127 -35.279 1.00 54.56 125 ALA A N 1
ATOM 968 C CA . ALA A 1 125 ? 11.903 -3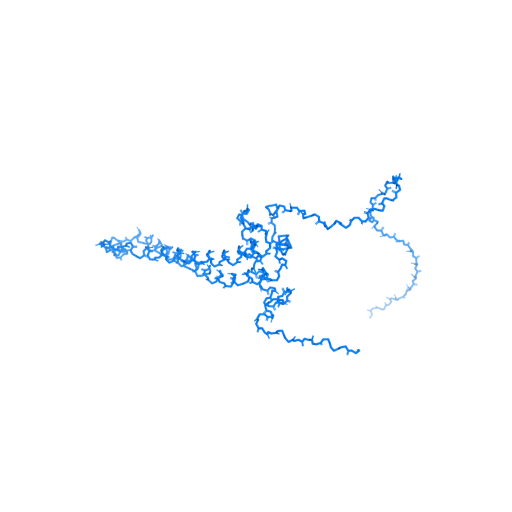.000 -36.446 1.00 54.56 125 ALA A CA 1
ATOM 969 C C . ALA A 1 125 ? 10.842 -1.958 -36.081 1.00 54.56 125 ALA A C 1
ATOM 971 O O . ALA A 1 125 ? 9.891 -2.275 -35.374 1.00 54.56 125 ALA A O 1
ATOM 972 N N . THR A 1 126 ? 11.079 -0.703 -36.463 1.00 51.19 126 THR A N 1
ATOM 973 C CA . THR A 1 126 ? 10.109 0.375 -36.371 1.00 51.19 126 THR A CA 1
ATOM 974 C C . THR A 1 126 ? 9.085 -0.012 -37.408 1.00 51.19 126 THR A C 1
ATOM 976 O O . THR A 1 126 ? 9.292 0.164 -38.613 1.00 51.19 126 THR A O 1
ATOM 979 N N . VAL A 1 127 ? 8.060 -0.711 -36.944 1.00 51.66 127 VAL A N 1
ATOM 980 C CA . VAL A 1 127 ? 6.910 -1.036 -37.757 1.00 51.66 127 VAL A CA 1
ATOM 981 C C . VAL A 1 127 ? 6.175 0.287 -37.815 1.00 51.66 127 VAL A C 1
ATOM 983 O O . VAL A 1 127 ? 5.362 0.569 -36.949 1.00 51.66 127 VAL A O 1
ATOM 986 N N . GLU A 1 128 ? 6.533 1.112 -38.802 1.00 54.16 128 GLU A N 1
ATOM 987 C CA . GLU A 1 128 ? 5.849 2.353 -39.157 1.00 54.16 128 GLU A CA 1
ATOM 988 C C . GLU A 1 128 ? 4.387 1.994 -39.461 1.00 54.16 128 GLU A C 1
ATOM 990 O O . GLU A 1 128 ? 4.004 1.601 -40.559 1.00 54.16 128 GLU A O 1
ATOM 995 N N . ASN A 1 129 ? 3.601 1.946 -38.401 1.00 52.28 129 ASN A N 1
ATOM 996 C CA . ASN A 1 129 ? 2.215 1.554 -38.375 1.00 52.28 129 ASN A CA 1
ATOM 997 C C . ASN A 1 129 ? 1.625 2.400 -37.266 1.00 52.28 129 ASN A C 1
ATOM 999 O O . ASN A 1 129 ? 2.151 2.440 -36.152 1.00 52.28 129 ASN A O 1
ATOM 1003 N N . ASP A 1 130 ? 0.516 3.052 -37.568 1.00 57.06 130 ASP A N 1
ATOM 1004 C CA . ASP A 1 130 ? -0.165 4.065 -36.753 1.00 57.06 130 ASP A CA 1
ATOM 1005 C C . ASP A 1 130 ? -0.718 3.506 -35.412 1.00 57.06 130 ASP A C 1
ATOM 1007 O O . ASP A 1 130 ? -1.491 4.141 -34.700 1.00 57.06 130 ASP A O 1
ATOM 1011 N N . ASN A 1 131 ? -0.275 2.296 -35.065 1.00 56.91 131 ASN A N 1
ATOM 1012 C CA . ASN A 1 131 ? -0.635 1.410 -33.979 1.00 56.91 131 ASN A CA 1
ATOM 1013 C C . ASN A 1 131 ? 0.536 1.172 -32.979 1.00 56.91 131 ASN A C 1
ATOM 1015 O O . ASN A 1 131 ? 0.386 0.404 -32.031 1.00 56.91 131 ASN A O 1
ATOM 1019 N N . GLU A 1 132 ? 1.714 1.794 -33.130 1.00 55.53 132 GLU A N 1
ATOM 1020 C CA . GLU A 1 132 ? 2.869 1.539 -32.233 1.00 55.53 132 GLU A CA 1
ATOM 1021 C C . GLU A 1 132 ? 2.628 1.916 -30.755 1.00 55.53 132 GLU A C 1
ATOM 1023 O O . GLU A 1 132 ? 3.255 1.351 -29.855 1.00 55.53 132 GLU A O 1
ATOM 1028 N N . ASN A 1 133 ? 1.655 2.783 -30.464 1.00 59.16 133 ASN A N 1
ATOM 1029 C CA . ASN A 1 133 ? 1.334 3.149 -29.084 1.00 59.16 133 ASN A CA 1
ATOM 1030 C C . ASN A 1 133 ? 0.574 2.060 -28.309 1.00 59.16 133 ASN A C 1
ATOM 1032 O O . ASN A 1 133 ? 0.625 2.077 -27.084 1.00 59.16 133 ASN A O 1
ATOM 1036 N N . TYR A 1 134 ? -0.048 1.054 -28.947 1.00 65.38 134 TYR A N 1
ATOM 1037 C CA . TYR A 1 134 ? -0.876 0.080 -28.209 1.00 65.38 134 TYR A CA 1
ATOM 1038 C C . TYR A 1 134 ? -0.103 -0.716 -27.155 1.00 65.38 134 TYR A C 1
ATOM 1040 O O . TYR A 1 134 ? -0.665 -1.047 -26.113 1.00 65.38 134 TYR A O 1
ATOM 1048 N N . HIS A 1 135 ? 1.177 -1.026 -27.383 1.00 67.88 135 HIS A N 1
ATOM 1049 C CA . HIS A 1 135 ? 1.976 -1.757 -26.395 1.00 67.88 135 HIS A CA 1
ATOM 1050 C C . HIS A 1 135 ? 2.309 -0.896 -25.176 1.00 67.88 135 HIS A C 1
ATOM 1052 O O . HIS A 1 135 ? 2.212 -1.375 -24.043 1.00 67.88 135 HIS A O 1
ATOM 1058 N N . LEU A 1 136 ? 2.652 0.375 -25.396 1.00 70.12 136 LEU A N 1
ATOM 1059 C CA . LEU A 1 136 ? 2.927 1.322 -24.322 1.00 70.12 136 LEU A CA 1
ATOM 1060 C C . LEU A 1 136 ? 1.637 1.706 -23.586 1.00 70.12 136 LEU A C 1
ATOM 1062 O O . LEU A 1 136 ? 1.615 1.699 -22.359 1.00 70.12 136 LEU A O 1
ATOM 1066 N N . ASP A 1 137 ? 0.546 1.930 -24.313 1.00 75.44 137 ASP A N 1
ATOM 1067 C CA . ASP A 1 137 ? -0.773 2.243 -23.767 1.00 75.44 137 ASP A CA 1
ATOM 1068 C C . ASP A 1 137 ? -1.339 1.074 -22.961 1.00 75.44 137 ASP A C 1
ATOM 1070 O O . ASP A 1 137 ? -1.844 1.268 -21.856 1.00 75.44 137 ASP A O 1
ATOM 1074 N N . CYS A 1 138 ? -1.208 -0.162 -23.452 1.00 73.06 138 CYS A N 1
ATOM 1075 C CA . CYS A 1 138 ? -1.610 -1.356 -22.710 1.00 73.06 138 CYS A CA 1
ATOM 1076 C C . CYS A 1 138 ? -0.775 -1.520 -21.435 1.00 73.06 138 CYS A C 1
ATOM 1078 O O . CYS A 1 138 ? -1.307 -1.868 -20.379 1.00 73.06 138 CYS A O 1
ATOM 1080 N N . PHE A 1 139 ? 0.526 -1.239 -21.509 1.00 74.19 139 PHE A N 1
ATOM 1081 C CA . PHE A 1 139 ? 1.425 -1.324 -20.367 1.00 74.19 139 PHE A CA 1
ATOM 1082 C C . PHE A 1 139 ? 1.122 -0.253 -19.303 1.00 74.19 139 PHE A C 1
ATOM 1084 O O . PHE A 1 139 ? 0.954 -0.572 -18.122 1.00 74.19 139 PHE A O 1
ATOM 1091 N N . LEU A 1 140 ? 0.965 1.005 -19.717 1.00 77.25 140 LEU A N 1
ATOM 1092 C CA . LEU A 1 140 ? 0.579 2.119 -18.849 1.00 77.25 140 LEU A CA 1
ATOM 1093 C C . LEU A 1 140 ? -0.823 1.917 -18.263 1.00 77.25 140 LEU A C 1
ATOM 1095 O O . LEU A 1 140 ? -1.031 2.161 -17.074 1.00 77.25 140 LEU A O 1
ATOM 1099 N N . SER A 1 141 ? -1.764 1.399 -19.055 1.00 79.06 141 SER A N 1
ATOM 1100 C CA . SER A 1 141 ? -3.099 1.005 -18.596 1.00 79.06 141 SER A CA 1
ATOM 1101 C C . SER A 1 141 ? -3.020 -0.096 -17.538 1.00 79.06 141 SER A C 1
ATOM 1103 O O . SER A 1 141 ? -3.695 -0.015 -16.514 1.00 79.06 141 SER A O 1
ATOM 1105 N N . MET A 1 142 ? -2.141 -1.087 -17.705 1.00 78.31 142 MET A N 1
ATOM 1106 C CA . MET A 1 142 ? -1.960 -2.161 -16.727 1.00 78.31 142 MET A CA 1
ATOM 1107 C C . MET A 1 142 ? -1.358 -1.660 -15.405 1.00 78.31 142 MET A C 1
ATOM 1109 O O . MET A 1 142 ? -1.830 -2.048 -14.332 1.00 78.31 142 MET A O 1
ATOM 1113 N N . ILE A 1 143 ? -0.368 -0.762 -15.449 1.00 79.56 143 ILE A N 1
ATOM 1114 C CA . ILE A 1 143 ? 0.149 -0.071 -14.254 1.00 79.56 143 ILE A CA 1
ATOM 1115 C C . ILE A 1 143 ? -0.972 0.735 -13.592 1.00 79.56 143 ILE A C 1
ATOM 1117 O O . ILE A 1 143 ? -1.231 0.573 -12.398 1.00 79.56 143 ILE A O 1
ATOM 1121 N N . GLY A 1 144 ? -1.658 1.575 -14.372 1.00 81.44 144 GLY A N 1
ATOM 1122 C CA . GLY A 1 144 ? -2.701 2.475 -13.889 1.00 81.44 144 GLY A CA 1
ATOM 1123 C C . GLY A 1 144 ? -3.858 1.729 -13.229 1.00 81.44 144 GLY A C 1
ATOM 1124 O O . GLY A 1 144 ? -4.267 2.076 -12.124 1.00 81.44 144 GLY A O 1
ATOM 1125 N N . GLN A 1 145 ? -4.341 0.649 -13.845 1.00 80.94 145 GLN A N 1
ATOM 1126 C CA . GLN A 1 145 ? -5.415 -0.175 -13.292 1.00 80.94 145 GLN A CA 1
ATOM 1127 C C . GLN A 1 145 ? -5.010 -0.876 -11.993 1.00 80.94 145 GLN A C 1
ATOM 1129 O O . GLN A 1 145 ? -5.823 -0.956 -11.075 1.00 80.94 145 GLN A O 1
ATOM 1134 N N . ASN A 1 146 ? -3.781 -1.390 -11.887 1.00 78.00 146 ASN A N 1
ATOM 1135 C CA . ASN A 1 146 ? -3.321 -2.050 -10.661 1.00 78.00 146 ASN A CA 1
ATOM 1136 C C . ASN A 1 146 ? -3.105 -1.050 -9.521 1.00 78.00 146 ASN A C 1
ATOM 1138 O O . ASN A 1 146 ? -3.524 -1.316 -8.394 1.00 78.00 146 ASN A O 1
ATOM 1142 N N . ALA A 1 147 ? -2.535 0.121 -9.816 1.00 78.12 147 ALA A N 1
ATOM 1143 C CA . ALA A 1 147 ? -2.419 1.211 -8.852 1.00 78.12 147 ALA A CA 1
ATOM 1144 C C . ALA A 1 147 ? -3.800 1.676 -8.365 1.00 78.12 147 ALA A C 1
ATOM 1146 O O . ALA A 1 147 ? -4.019 1.821 -7.162 1.00 78.12 147 ALA A O 1
ATOM 1147 N N . LEU A 1 148 ? -4.755 1.832 -9.287 1.00 83.75 148 LEU A N 1
ATOM 1148 C CA . LEU A 1 148 ? -6.126 2.207 -8.963 1.00 83.75 148 LEU A CA 1
ATOM 1149 C C . LEU A 1 148 ? -6.813 1.148 -8.095 1.00 83.75 148 LEU A C 1
ATOM 1151 O O . LEU A 1 148 ? -7.409 1.497 -7.083 1.00 83.75 148 LEU A O 1
ATOM 1155 N N . LYS A 1 149 ? -6.706 -0.141 -8.436 1.00 80.56 149 LYS A N 1
ATOM 1156 C CA . LYS A 1 149 ? -7.276 -1.240 -7.635 1.00 80.56 149 LYS A CA 1
ATOM 1157 C C . LYS A 1 149 ? -6.675 -1.287 -6.231 1.00 80.56 149 LYS A C 1
ATOM 1159 O O . LYS A 1 149 ? -7.423 -1.369 -5.262 1.00 80.56 149 LYS A O 1
ATOM 1164 N N . ALA A 1 150 ? -5.351 -1.168 -6.109 1.00 78.75 150 ALA A N 1
ATOM 1165 C CA . ALA A 1 150 ? -4.675 -1.115 -4.813 1.00 78.75 150 ALA A CA 1
ATOM 1166 C C . ALA A 1 150 ? -5.171 0.070 -3.967 1.00 78.75 150 ALA A C 1
ATOM 1168 O O . ALA A 1 150 ? -5.510 -0.105 -2.795 1.00 78.75 150 ALA A O 1
ATOM 1169 N N . ALA A 1 151 ? -5.276 1.256 -4.576 1.00 79.38 151 ALA A N 1
ATOM 1170 C CA . ALA A 1 151 ? -5.768 2.456 -3.912 1.00 79.38 151 ALA A CA 1
ATOM 1171 C C . ALA A 1 151 ? -7.240 2.325 -3.503 1.00 79.38 151 ALA A C 1
ATOM 1173 O O . ALA A 1 151 ? -7.577 2.629 -2.363 1.00 79.38 151 ALA A O 1
ATOM 1174 N N . LEU A 1 152 ? -8.111 1.836 -4.391 1.00 84.69 152 LEU A N 1
ATOM 1175 C CA . LEU A 1 152 ? -9.536 1.661 -4.114 1.00 84.69 152 LEU A CA 1
ATOM 1176 C C . LEU A 1 152 ? -9.761 0.642 -3.000 1.00 84.69 152 LEU A C 1
ATOM 1178 O O . LEU A 1 152 ? -10.463 0.949 -2.042 1.00 84.69 152 LEU A O 1
ATOM 1182 N N . CYS A 1 153 ? -9.152 -0.541 -3.073 1.00 80.38 153 CYS A N 1
ATOM 1183 C CA . CYS A 1 153 ? -9.323 -1.563 -2.0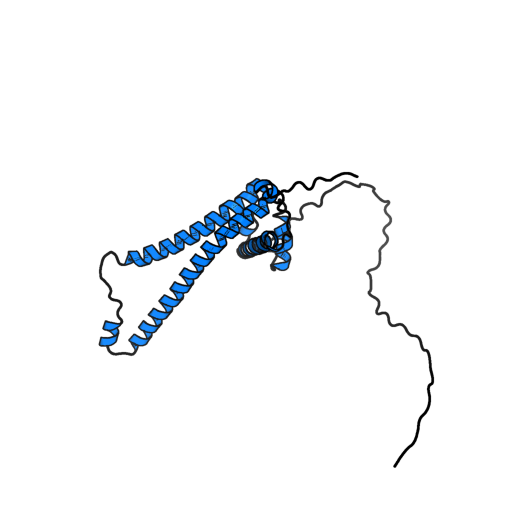43 1.00 80.38 153 CYS A CA 1
ATOM 1184 C C . CYS A 1 153 ? -8.765 -1.095 -0.691 1.00 80.38 153 CYS A C 1
ATOM 1186 O O . CYS A 1 153 ? -9.454 -1.208 0.319 1.00 80.38 153 CYS A O 1
ATOM 1188 N N . GLY A 1 154 ? -7.562 -0.513 -0.668 1.00 71.38 154 GLY A N 1
ATOM 1189 C CA . GLY A 1 154 ? -6.973 0.016 0.562 1.00 71.38 154 GLY A CA 1
ATOM 1190 C C . GLY A 1 154 ? -7.817 1.136 1.175 1.00 71.38 154 GLY A C 1
ATOM 1191 O O . GLY A 1 154 ? -8.174 1.070 2.352 1.00 71.38 154 GLY A O 1
ATOM 1192 N N . TYR A 1 155 ? -8.202 2.135 0.373 1.00 75.69 155 TYR A N 1
ATOM 1193 C CA . TYR A 1 155 ? -8.965 3.274 0.877 1.00 75.69 155 TYR A CA 1
ATOM 1194 C C . TYR A 1 155 ? -10.377 2.916 1.310 1.00 75.69 155 TYR A C 1
ATOM 1196 O O . TYR A 1 155 ? -10.802 3.376 2.365 1.00 75.69 155 TYR A O 1
ATOM 1204 N N . SER A 1 156 ? -11.097 2.085 0.558 1.00 82.88 156 SER A N 1
ATOM 1205 C CA . SER A 1 156 ? -12.506 1.796 0.856 1.00 82.88 156 SER A CA 1
ATOM 1206 C C . SER A 1 156 ? -12.683 1.197 2.251 1.00 82.88 156 SER A C 1
ATOM 1208 O O . SER A 1 156 ? -13.536 1.644 3.018 1.00 82.88 156 SER A O 1
ATOM 1210 N N . PHE A 1 157 ? -11.849 0.215 2.608 1.00 85.75 157 PHE A N 1
ATOM 1211 C CA . PHE A 1 157 ? -11.985 -0.495 3.877 1.00 85.75 157 PHE A CA 1
ATOM 1212 C C . PHE A 1 157 ? -11.337 0.257 5.046 1.00 85.75 157 PHE A C 1
ATOM 1214 O O . PHE A 1 157 ? -11.973 0.409 6.089 1.00 85.75 157 PHE A O 1
ATOM 1221 N N . ALA A 1 158 ? -10.117 0.781 4.878 1.00 82.19 158 ALA A N 1
ATOM 1222 C CA . ALA A 1 158 ? -9.404 1.465 5.959 1.00 82.19 158 ALA A CA 1
ATOM 1223 C C . ALA A 1 158 ? -10.026 2.831 6.297 1.00 82.19 158 ALA A C 1
ATOM 1225 O O . ALA A 1 158 ? -10.278 3.155 7.458 1.00 82.19 158 ALA A O 1
ATOM 1226 N N . TRP A 1 159 ? -10.347 3.649 5.290 1.00 82.69 159 TRP A N 1
ATOM 1227 C CA . TRP A 1 159 ? -10.989 4.939 5.554 1.00 82.69 159 TRP A CA 1
ATOM 1228 C C . TRP A 1 159 ? -12.437 4.798 5.981 1.00 82.69 159 TRP A C 1
ATOM 1230 O O . TRP A 1 159 ? -12.874 5.540 6.859 1.00 82.69 159 TRP A O 1
ATOM 1240 N N . GLY A 1 160 ? -13.163 3.828 5.419 1.00 85.31 160 GLY A N 1
ATOM 1241 C CA . GLY A 1 160 ? -14.501 3.498 5.897 1.00 85.31 160 GLY A CA 1
ATOM 1242 C C . GLY A 1 160 ? -14.490 3.190 7.398 1.00 85.31 160 GLY A C 1
ATOM 1243 O O . GLY A 1 160 ? -15.303 3.724 8.152 1.00 85.31 160 GLY A O 1
ATOM 1244 N N . ALA A 1 161 ? -13.505 2.420 7.863 1.00 84.50 161 ALA A N 1
ATOM 1245 C CA . ALA A 1 161 ? -13.336 2.137 9.282 1.00 84.50 161 ALA A CA 1
ATOM 1246 C C . ALA A 1 161 ? -13.056 3.402 10.114 1.00 84.50 161 ALA A C 1
ATOM 1248 O O . ALA A 1 161 ? -13.708 3.633 11.134 1.00 84.50 161 ALA A O 1
ATOM 1249 N N . HIS A 1 162 ? -12.136 4.258 9.669 1.00 86.00 162 HIS A N 1
ATOM 1250 C CA . HIS A 1 162 ? -11.828 5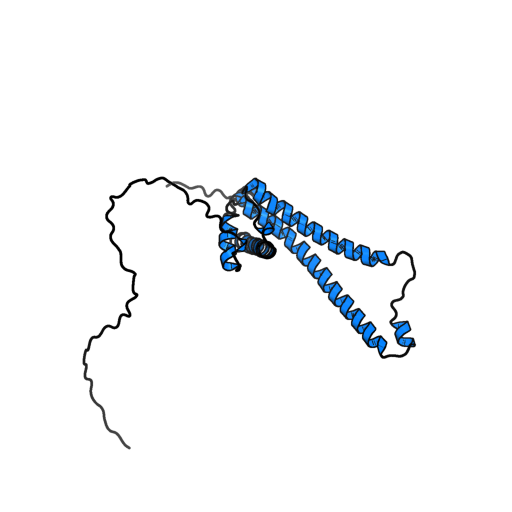.509 10.363 1.00 86.00 162 HIS A CA 1
ATOM 1251 C C . HIS A 1 162 ? -13.029 6.460 10.454 1.00 86.00 162 HIS A C 1
ATOM 1253 O O . HIS A 1 162 ? -13.311 6.984 11.529 1.00 86.00 162 HIS A O 1
ATOM 1259 N N . PHE A 1 163 ? -13.785 6.656 9.370 1.00 87.56 163 PHE A N 1
ATOM 1260 C CA . PHE A 1 163 ? -14.886 7.623 9.352 1.00 87.56 163 PHE A CA 1
ATOM 1261 C C . PHE A 1 163 ? -16.170 7.106 10.004 1.00 87.56 163 PHE A C 1
ATOM 1263 O O . PHE A 1 163 ? -16.812 7.851 10.743 1.00 87.56 163 PHE A O 1
ATOM 1270 N N . PHE A 1 164 ? -16.543 5.848 9.762 1.00 89.56 164 PHE A N 1
ATOM 1271 C CA . PHE A 1 164 ? -17.826 5.309 10.223 1.00 89.56 164 PHE A CA 1
ATOM 1272 C C . PHE A 1 164 ? -17.721 4.547 11.544 1.00 89.56 164 PHE A C 1
ATOM 1274 O O . PHE A 1 164 ? -18.677 4.550 12.318 1.00 89.56 164 PHE A O 1
ATOM 1281 N N . VAL A 1 165 ? -16.578 3.911 11.826 1.00 86.19 165 VAL A N 1
ATOM 1282 C CA . VAL A 1 165 ? -16.411 3.076 13.025 1.00 86.19 165 VAL A CA 1
ATOM 1283 C C . VAL A 1 165 ? -15.711 3.849 14.132 1.00 86.19 165 VAL A C 1
ATOM 1285 O O . VAL A 1 165 ? -16.283 3.996 15.211 1.00 86.19 165 VAL A O 1
ATOM 1288 N N . GLU A 1 166 ? -14.499 4.360 13.904 1.00 84.62 166 GLU A N 1
ATOM 1289 C CA . GLU A 1 166 ? -13.766 5.112 14.939 1.00 84.62 166 GLU A CA 1
ATOM 1290 C C . GLU A 1 166 ? -14.087 6.601 14.992 1.00 84.62 166 GLU A C 1
ATOM 1292 O O . GLU A 1 166 ? -13.816 7.241 16.007 1.00 84.62 166 GLU A O 1
ATOM 1297 N N . GLN A 1 167 ? -14.707 7.142 13.943 1.00 87.25 167 GLN A N 1
ATOM 1298 C CA . GLN A 1 167 ? -15.019 8.566 13.813 1.00 87.25 167 GLN A CA 1
ATOM 1299 C C . GLN A 1 167 ? -13.783 9.457 14.050 1.00 87.25 167 GLN A C 1
ATOM 1301 O O . GLN A 1 167 ? -13.863 10.539 14.634 1.00 87.25 167 GLN A O 1
ATOM 1306 N N . ASN A 1 168 ? -12.616 9.000 13.591 1.00 83.81 168 ASN A N 1
ATOM 1307 C CA . ASN A 1 168 ? -11.352 9.727 13.640 1.00 83.81 168 ASN A CA 1
ATOM 1308 C C . ASN A 1 168 ? -10.830 10.023 12.228 1.00 83.81 168 ASN A C 1
ATOM 1310 O O . ASN A 1 168 ? -11.251 9.442 11.230 1.00 83.81 168 ASN A O 1
ATOM 1314 N N . LYS A 1 169 ? -9.914 10.992 12.132 1.00 82.56 169 LYS A N 1
ATOM 1315 C CA . LYS A 1 169 ? -9.273 11.330 10.857 1.00 82.56 169 LYS A CA 1
ATOM 1316 C C . LYS A 1 169 ? -8.093 10.388 10.619 1.00 82.56 169 LYS A C 1
ATOM 1318 O O . LYS A 1 169 ? -7.264 10.252 11.525 1.00 82.56 169 LYS A O 1
ATOM 1323 N N . PRO A 1 170 ? -7.960 9.806 9.417 1.00 79.56 170 PRO A N 1
ATOM 1324 C CA . PRO A 1 170 ? -6.852 8.918 9.116 1.00 79.56 170 PRO A CA 1
ATOM 1325 C C . PRO A 1 170 ? -5.531 9.689 9.185 1.00 79.56 170 PRO A C 1
ATOM 1327 O O . PRO A 1 170 ? -5.354 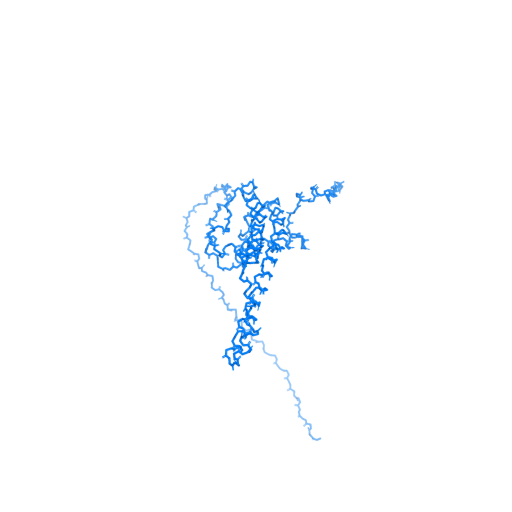10.752 8.587 1.00 79.56 170 PRO A O 1
ATOM 1330 N N . VAL A 1 171 ? -4.582 9.138 9.938 1.00 78.38 171 VAL A N 1
ATOM 1331 C CA . VAL A 1 171 ? -3.259 9.742 10.157 1.00 78.38 171 VAL A CA 1
ATOM 1332 C C . VAL A 1 171 ? -2.403 9.710 8.884 1.00 78.38 171 VAL A C 1
ATOM 1334 O O . VAL A 1 171 ? -1.501 10.535 8.729 1.00 78.38 171 VAL A O 1
ATOM 1337 N N . THR A 1 172 ? -2.730 8.820 7.943 1.00 74.25 172 THR A N 1
ATOM 1338 C CA . THR A 1 172 ? -2.065 8.674 6.640 1.00 74.25 172 THR A CA 1
ATOM 1339 C C . THR A 1 172 ? -1.983 9.980 5.854 1.00 74.25 172 THR A C 1
ATOM 1341 O O . THR A 1 172 ? -0.992 10.218 5.172 1.00 74.25 172 THR A O 1
ATOM 1344 N N . LEU A 1 173 ? -2.981 10.859 5.983 1.00 79.75 173 LEU A N 1
ATOM 1345 C CA . LEU A 1 173 ? -3.080 12.103 5.215 1.00 79.75 173 LEU A CA 1
ATOM 1346 C C . LEU A 1 173 ? -2.144 13.222 5.691 1.00 79.75 173 LEU A C 1
ATOM 1348 O O . LEU A 1 173 ? -2.066 14.266 5.051 1.00 79.75 173 LEU A O 1
ATOM 1352 N N . LYS A 1 174 ? -1.444 13.046 6.816 1.00 79.25 174 LYS A N 1
ATOM 1353 C CA . LYS A 1 174 ? -0.647 14.127 7.413 1.00 79.25 174 LYS A CA 1
ATOM 1354 C C . LYS A 1 174 ? 0.730 14.311 6.768 1.00 79.25 174 LYS A C 1
ATOM 1356 O O . LYS A 1 174 ? 1.268 15.411 6.780 1.00 79.25 174 LYS A O 1
ATOM 1361 N N . SER A 1 175 ? 1.340 13.237 6.270 1.00 84.25 175 SER A N 1
ATOM 1362 C CA . SER A 1 175 ? 2.682 13.248 5.675 1.00 84.25 175 SER A CA 1
ATOM 1363 C C . SER A 1 175 ? 2.947 11.923 4.959 1.00 84.25 175 SER A C 1
ATOM 1365 O O . SER A 1 175 ? 2.433 10.888 5.384 1.00 84.25 175 SER A O 1
ATOM 1367 N N . LEU A 1 176 ? 3.824 11.920 3.947 1.00 84.88 176 LEU A N 1
ATOM 1368 C CA . LEU A 1 176 ? 4.263 10.697 3.260 1.00 84.88 176 LEU A CA 1
ATOM 1369 C C . LEU A 1 176 ? 4.819 9.649 4.240 1.00 84.88 176 LEU A C 1
ATOM 1371 O O . LEU A 1 176 ? 4.556 8.459 4.098 1.00 84.88 176 LEU A O 1
ATOM 1375 N N . ARG A 1 177 ? 5.531 10.084 5.287 1.00 87.44 177 ARG A N 1
ATOM 1376 C CA . ARG A 1 177 ? 6.050 9.180 6.326 1.00 87.44 177 ARG A CA 1
ATOM 1377 C C . ARG A 1 177 ? 4.927 8.507 7.109 1.00 87.44 177 ARG A C 1
ATOM 1379 O O . ARG A 1 177 ? 4.973 7.303 7.331 1.00 87.44 177 ARG A O 1
ATOM 1386 N N . CYS A 1 178 ? 3.916 9.279 7.509 1.00 87.00 178 CYS A N 1
ATOM 1387 C CA . CYS A 1 178 ? 2.745 8.751 8.201 1.00 87.00 178 CYS A CA 1
ATOM 1388 C C . CYS A 1 178 ? 1.990 7.759 7.311 1.00 87.00 178 CYS A C 1
ATOM 1390 O O . CYS A 1 178 ? 1.539 6.740 7.816 1.00 87.00 178 CYS A O 1
ATOM 1392 N N . ALA A 1 179 ? 1.910 8.007 5.999 1.00 88.50 179 ALA A N 1
ATOM 1393 C CA . ALA A 1 179 ? 1.327 7.059 5.054 1.00 88.50 179 ALA A CA 1
ATOM 1394 C C . ALA A 1 179 ? 2.089 5.721 5.034 1.00 88.50 179 ALA A C 1
ATOM 1396 O O . ALA A 1 179 ? 1.473 4.666 5.186 1.00 88.50 179 ALA A O 1
ATOM 1397 N N . VAL A 1 180 ? 3.424 5.756 4.936 1.00 89.56 180 VAL A N 1
ATOM 1398 C CA . VAL A 1 180 ? 4.261 4.541 4.971 1.00 89.56 180 VAL A CA 1
ATOM 1399 C C . VAL A 1 180 ? 4.132 3.813 6.313 1.00 89.56 180 VAL A C 1
ATOM 1401 O O . VAL A 1 180 ? 3.949 2.599 6.343 1.00 89.56 180 VAL A O 1
ATOM 1404 N N . PHE A 1 181 ? 4.187 4.533 7.435 1.00 93.12 181 PHE A N 1
ATOM 1405 C CA . PHE A 1 181 ? 4.068 3.926 8.763 1.00 93.12 181 PHE A CA 1
ATOM 1406 C C . PHE A 1 181 ? 2.684 3.349 9.039 1.00 93.12 181 PHE A C 1
ATOM 1408 O O . PHE A 1 181 ? 2.593 2.316 9.693 1.00 93.12 181 PHE A O 1
ATOM 1415 N N . SER A 1 182 ? 1.620 3.968 8.535 1.00 91.44 182 SER A N 1
ATOM 1416 C CA . SER A 1 182 ? 0.276 3.401 8.609 1.00 91.44 182 SER A CA 1
ATOM 1417 C C . SER A 1 182 ? 0.166 2.103 7.816 1.00 91.44 182 SER A C 1
ATOM 1419 O O . SER A 1 182 ? -0.355 1.143 8.365 1.00 91.44 182 SER A O 1
ATOM 1421 N N . LEU A 1 183 ? 0.735 2.022 6.606 1.00 90.31 183 LEU A N 1
ATOM 1422 C CA . LEU A 1 183 ? 0.750 0.772 5.834 1.00 90.31 183 LEU A CA 1
ATOM 1423 C C . LEU A 1 183 ? 1.519 -0.342 6.566 1.00 90.31 183 LEU A C 1
ATOM 1425 O O . LEU A 1 183 ? 1.061 -1.477 6.652 1.00 90.31 183 LEU A O 1
ATOM 1429 N N . LEU A 1 184 ? 2.681 -0.018 7.142 1.00 93.12 184 LEU A N 1
ATOM 1430 C CA . LEU A 1 184 ? 3.441 -0.965 7.967 1.00 93.12 184 LEU A CA 1
ATOM 1431 C C . LEU A 1 184 ? 2.686 -1.352 9.247 1.00 93.12 184 LEU A C 1
ATOM 1433 O O . LEU A 1 184 ? 2.758 -2.500 9.687 1.00 93.12 184 LEU A O 1
ATOM 1437 N N . GLY A 1 185 ? 1.967 -0.398 9.840 1.00 93.94 185 GLY A N 1
ATOM 1438 C CA . GLY A 1 185 ? 1.101 -0.597 10.995 1.00 93.94 185 GLY A CA 1
ATOM 1439 C C . GLY A 1 185 ? -0.036 -1.560 10.684 1.00 93.94 185 GLY A C 1
ATOM 1440 O O . GLY A 1 185 ? -0.240 -2.494 11.453 1.00 93.94 185 GLY A O 1
ATOM 1441 N N . ASP A 1 186 ? -0.686 -1.397 9.531 1.00 92.62 186 ASP A N 1
ATOM 1442 C CA . ASP A 1 186 ? -1.721 -2.296 9.027 1.00 92.62 186 ASP A CA 1
ATOM 1443 C C . ASP A 1 186 ? -1.164 -3.722 8.858 1.00 92.62 186 ASP A C 1
ATOM 1445 O O . ASP A 1 186 ? -1.693 -4.668 9.441 1.00 92.62 186 ASP A O 1
ATOM 1449 N N . CYS A 1 187 ? -0.028 -3.888 8.166 1.00 93.19 187 CYS A N 1
ATOM 1450 C CA . CYS A 1 187 ? 0.629 -5.191 7.998 1.00 93.19 187 CYS A CA 1
ATOM 1451 C C . CYS A 1 187 ? 0.970 -5.853 9.341 1.00 93.19 187 CYS A C 1
ATOM 1453 O O . CYS A 1 187 ? 0.679 -7.033 9.557 1.00 93.19 187 CYS A O 1
ATOM 1455 N N . ARG A 1 188 ? 1.580 -5.095 10.262 1.00 94.44 188 ARG A N 1
ATOM 1456 C CA . ARG A 1 188 ? 1.970 -5.596 11.584 1.00 94.44 188 ARG A CA 1
ATOM 1457 C C . ARG A 1 188 ? 0.752 -5.963 12.423 1.00 94.44 188 ARG A C 1
ATOM 1459 O O . ARG A 1 188 ? 0.734 -7.040 13.012 1.00 94.44 188 ARG A O 1
ATOM 1466 N N . MET A 1 189 ? -0.260 -5.101 12.465 1.00 94.25 189 MET A N 1
ATOM 1467 C CA . MET A 1 189 ? -1.497 -5.355 13.195 1.00 94.25 189 M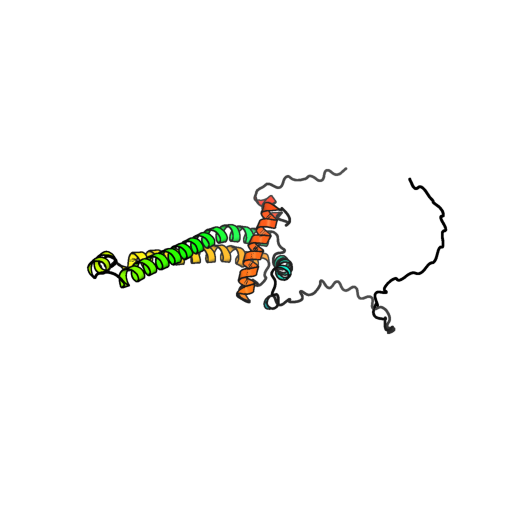ET A CA 1
ATOM 1468 C C . MET A 1 189 ? -2.188 -6.600 12.646 1.00 94.25 189 MET A C 1
ATOM 1470 O O . MET A 1 189 ? -2.609 -7.446 13.425 1.00 94.25 189 MET A O 1
ATOM 1474 N N . CYS A 1 190 ? -2.252 -6.769 11.328 1.00 91.38 190 CYS A N 1
ATOM 1475 C CA . CYS A 1 190 ? -2.904 -7.926 10.727 1.00 91.38 190 CYS A CA 1
ATOM 1476 C C . CYS A 1 190 ? -2.146 -9.224 10.941 1.00 91.38 190 CYS A C 1
ATOM 1478 O O . CYS A 1 190 ? -2.771 -10.246 11.213 1.00 91.38 190 CYS A O 1
ATOM 1480 N N . PHE A 1 191 ? -0.816 -9.182 10.944 1.00 91.75 191 PHE A N 1
ATOM 1481 C CA . PHE A 1 191 ? -0.012 -10.310 11.396 1.00 91.75 191 PHE A CA 1
ATOM 1482 C C . PHE A 1 191 ? -0.275 -10.639 12.877 1.00 91.75 191 PHE A C 1
ATOM 1484 O O . PHE A 1 191 ? -0.528 -11.791 13.229 1.00 91.75 191 PHE A O 1
ATOM 1491 N N . GLU A 1 192 ? -0.285 -9.632 13.756 1.00 91.50 192 GLU A N 1
ATOM 1492 C CA . GLU A 1 192 ? -0.572 -9.812 15.185 1.00 91.50 192 GLU A CA 1
ATOM 1493 C C . GLU A 1 192 ? -1.998 -10.342 15.440 1.00 91.50 192 GLU A C 1
ATOM 1495 O O . GLU A 1 192 ? -2.201 -11.131 16.361 1.00 91.50 192 GLU A O 1
ATOM 1500 N N . CYS A 1 193 ? -2.971 -9.940 14.621 1.00 87.88 193 CYS A N 1
ATOM 1501 C CA . CYS A 1 193 ? -4.361 -10.392 14.646 1.00 87.88 193 CYS A CA 1
ATOM 1502 C C . CYS A 1 193 ? -4.516 -11.842 14.161 1.00 87.88 193 CYS A C 1
ATOM 1504 O O . CYS A 1 193 ? -5.111 -12.656 14.863 1.00 87.88 193 CYS A O 1
ATOM 1506 N N . LEU A 1 194 ? -4.002 -12.158 12.967 1.00 86.94 194 LEU A N 1
ATOM 1507 C CA . LEU A 1 194 ? -4.268 -13.421 12.267 1.00 86.94 194 LEU A CA 1
ATOM 1508 C C . LEU A 1 194 ? -3.331 -14.555 12.685 1.00 86.94 194 LEU A C 1
ATOM 1510 O O . LEU A 1 194 ? -3.755 -15.704 12.734 1.00 86.94 194 LEU A O 1
ATOM 1514 N N . VAL A 1 195 ? -2.065 -14.242 12.971 1.00 87.25 195 VAL A N 1
ATOM 1515 C CA . VAL A 1 195 ? -1.034 -15.252 13.255 1.00 87.25 195 VAL A CA 1
ATOM 1516 C C . VAL A 1 195 ? -0.800 -15.390 14.752 1.00 87.25 195 VAL A C 1
ATOM 1518 O O . VAL A 1 195 ? -0.709 -16.500 15.264 1.00 87.25 195 VAL A O 1
ATOM 1521 N N . LEU A 1 196 ? -0.706 -14.266 15.468 1.00 86.69 196 LEU A N 1
ATOM 1522 C CA . LEU A 1 196 ? -0.374 -14.278 16.897 1.00 86.69 196 LEU A CA 1
ATOM 1523 C C . LEU A 1 196 ? -1.603 -14.254 17.815 1.00 86.69 196 LEU A C 1
ATOM 1525 O O . LEU A 1 196 ? -1.453 -14.466 19.015 1.00 86.69 196 LEU A O 1
ATOM 1529 N N . GLY A 1 197 ? -2.791 -13.940 17.289 1.00 83.25 197 GLY A N 1
ATOM 1530 C CA . GLY A 1 197 ? -4.022 -13.831 18.077 1.00 83.25 197 GLY A CA 1
ATOM 1531 C C . GLY A 1 197 ? -3.973 -12.772 19.189 1.00 83.25 197 GLY A C 1
ATOM 1532 O O . GLY A 1 197 ? -4.693 -12.889 20.176 1.00 83.25 197 GLY A O 1
ATOM 1533 N N . LYS A 1 198 ? -3.116 -11.747 19.065 1.00 83.94 198 LYS A N 1
ATOM 1534 C CA . LYS A 1 198 ? -2.843 -10.763 20.134 1.00 83.94 198 LYS A CA 1
ATOM 1535 C C . LYS A 1 198 ? -3.950 -9.733 20.343 1.00 83.94 198 LYS A C 1
ATOM 1537 O O . LYS A 1 198 ? -3.997 -9.093 21.390 1.00 83.94 198 LYS A O 1
ATOM 1542 N N . HIS A 1 199 ? -4.804 -9.528 19.345 1.00 85.19 199 HIS A N 1
ATOM 1543 C CA . HIS A 1 199 ? -5.831 -8.491 19.366 1.00 85.19 199 HIS A CA 1
ATOM 1544 C C . HIS A 1 199 ? -7.220 -9.099 19.458 1.00 85.19 199 HIS A C 1
ATOM 1546 O O . HIS A 1 199 ? -7.502 -10.145 18.878 1.00 85.19 199 HIS A O 1
ATOM 1552 N N . ASP A 1 200 ? -8.105 -8.404 20.166 1.00 75.75 200 ASP A N 1
ATOM 1553 C CA . ASP A 1 200 ? -9.507 -8.780 20.235 1.00 75.75 200 ASP A CA 1
ATOM 1554 C C . ASP A 1 200 ? -10.188 -8.659 18.861 1.00 75.75 200 ASP A C 1
ATOM 1556 O O . ASP A 1 200 ? -10.325 -7.565 18.312 1.00 75.75 200 ASP A O 1
ATOM 1560 N N . LEU A 1 201 ? -10.633 -9.803 18.339 1.00 76.31 201 LEU A N 1
ATOM 1561 C CA . LEU A 1 201 ? -11.420 -9.946 17.115 1.00 76.31 201 LEU A CA 1
ATOM 1562 C C . LEU A 1 201 ? -12.783 -10.596 17.406 1.00 76.31 201 LEU A C 1
ATOM 1564 O O . LEU A 1 201 ? -13.306 -11.313 16.556 1.00 76.31 201 LEU A O 1
ATOM 1568 N N . ARG A 1 202 ? -13.356 -10.394 18.606 1.00 72.06 202 ARG A N 1
ATOM 1569 C CA . ARG A 1 202 ? -14.661 -10.959 19.016 1.00 72.06 202 ARG A CA 1
ATOM 1570 C C . ARG A 1 202 ? -15.734 -10.834 17.934 1.00 72.06 202 ARG A C 1
ATOM 1572 O O . ARG A 1 202 ? -16.316 -11.841 17.558 1.00 72.06 202 ARG A O 1
ATOM 1579 N N . PHE A 1 203 ? -15.854 -9.652 17.326 1.00 72.12 203 PHE A N 1
ATOM 1580 C CA . PHE A 1 203 ? -16.759 -9.416 16.196 1.00 72.12 203 PHE A CA 1
ATOM 1581 C C . PHE A 1 203 ? -16.614 -10.449 15.063 1.00 72.12 203 PHE A C 1
ATOM 1583 O O . PHE A 1 203 ? -17.609 -10.958 14.560 1.00 72.12 203 PHE A O 1
ATOM 1590 N N . TRP A 1 204 ? -15.381 -10.776 14.660 1.00 67.88 204 TRP A N 1
ATOM 1591 C CA . TRP A 1 204 ? -15.136 -11.767 13.613 1.00 67.88 204 TRP A CA 1
ATOM 1592 C C . TRP A 1 204 ? -15.571 -13.156 14.069 1.00 67.88 204 TRP A C 1
ATOM 1594 O O . TRP A 1 204 ? -16.282 -13.831 13.339 1.00 67.88 204 TRP A O 1
ATOM 1604 N N . LYS A 1 205 ? -15.204 -13.568 15.289 1.00 69.81 205 LYS A N 1
ATOM 1605 C CA . LYS A 1 205 ? -15.579 -14.882 15.839 1.00 69.81 205 LYS A CA 1
ATOM 1606 C C . LYS A 1 205 ? -17.096 -15.076 15.893 1.00 69.81 205 LYS A C 1
ATOM 1608 O O . LYS A 1 205 ? -17.565 -16.168 15.575 1.00 69.81 205 LYS A O 1
ATOM 1613 N N . ASP A 1 206 ? -17.829 -14.019 16.233 1.00 76.12 206 ASP A N 1
ATOM 1614 C CA . ASP A 1 206 ? -19.292 -14.008 16.243 1.00 76.12 206 ASP A CA 1
ATOM 1615 C C . ASP A 1 206 ? -19.860 -14.085 14.814 1.00 76.12 206 ASP A C 1
ATOM 1617 O O . ASP A 1 206 ? -20.808 -14.824 14.563 1.00 76.12 206 ASP A O 1
ATOM 1621 N N . PHE A 1 207 ? -19.240 -13.388 13.855 1.00 71.94 207 PHE A N 1
ATOM 1622 C CA . PHE A 1 207 ? -19.654 -13.373 12.449 1.00 71.94 207 PHE A CA 1
ATOM 1623 C C . PHE A 1 207 ? -19.419 -14.705 11.715 1.00 71.94 207 PHE A C 1
ATOM 1625 O O . PHE A 1 207 ? -20.316 -15.188 11.030 1.00 71.94 207 PHE A O 1
ATOM 1632 N N . VAL A 1 208 ? -18.240 -15.329 11.855 1.00 72.19 208 VAL A N 1
ATOM 1633 C CA . VAL A 1 208 ? -17.945 -16.646 11.242 1.00 72.19 208 VAL A CA 1
ATOM 1634 C C . VAL A 1 208 ? -18.516 -17.829 12.035 1.00 72.19 208 VAL A C 1
ATOM 1636 O O . VAL A 1 208 ? -18.275 -18.978 11.674 1.00 72.19 208 VAL A O 1
ATOM 1639 N N . GLY A 1 209 ? -19.266 -17.585 13.115 1.00 61.25 209 GLY A N 1
ATOM 1640 C CA . GLY A 1 209 ? -19.867 -18.651 13.923 1.00 61.25 209 GLY A CA 1
ATOM 1641 C C . GLY A 1 209 ? -18.850 -19.533 14.659 1.00 61.25 209 GLY A C 1
ATOM 1642 O O . GLY A 1 209 ? -19.205 -20.590 15.170 1.00 61.25 209 GLY A O 1
ATOM 1643 N N . ALA A 1 210 ? -17.587 -19.104 14.748 1.00 59.47 210 ALA A N 1
ATOM 1644 C CA . ALA A 1 210 ? -16.530 -19.802 15.482 1.00 59.47 210 ALA A CA 1
ATOM 1645 C C . ALA A 1 210 ? -16.604 -19.558 17.005 1.00 59.47 210 ALA A C 1
ATOM 1647 O O . ALA A 1 210 ? -15.787 -20.078 17.768 1.00 59.47 210 ALA A O 1
ATOM 1648 N N . GLY A 1 211 ? -17.572 -18.756 17.460 1.00 51.69 211 GLY A N 1
ATOM 1649 C CA . GLY A 1 211 ? -17.899 -18.547 18.864 1.00 51.69 211 GLY A CA 1
ATOM 1650 C C . GLY A 1 211 ? -18.605 -19.757 19.469 1.00 51.69 211 GLY A C 1
ATOM 1651 O O . GLY A 1 211 ? -19.816 -19.733 19.686 1.00 51.69 211 GLY A O 1
ATOM 1652 N N . GLY A 1 212 ? -17.848 -20.810 19.784 1.00 47.50 212 GLY A N 1
ATOM 1653 C CA . GLY A 1 212 ? -18.279 -21.765 20.798 1.00 47.50 212 GLY A CA 1
ATOM 1654 C C . GLY A 1 212 ? -18.606 -20.985 22.070 1.00 47.50 212 GLY A C 1
ATOM 1655 O O . GLY A 1 212 ? -17.740 -20.300 22.618 1.00 47.50 212 GLY A O 1
ATOM 1656 N N . ARG A 1 213 ? -19.870 -21.036 22.504 1.00 49.31 213 ARG A N 1
ATOM 1657 C CA . ARG A 1 213 ? -20.273 -20.536 23.818 1.00 49.31 213 ARG A CA 1
ATOM 1658 C C . ARG A 1 213 ? -19.445 -21.311 24.835 1.00 49.31 213 ARG A C 1
ATOM 1660 O O . ARG A 1 213 ? -19.707 -22.486 25.058 1.00 49.31 213 ARG A O 1
ATOM 1667 N N . VAL A 1 214 ? -18.451 -20.671 25.439 1.00 54.03 214 VAL A N 1
ATOM 1668 C CA . VAL A 1 214 ? -18.015 -21.100 26.764 1.00 54.03 214 VAL A CA 1
ATOM 1669 C C . VAL A 1 214 ? -19.180 -20.717 27.660 1.00 54.03 214 VAL A C 1
ATOM 1671 O O . VAL A 1 214 ? -19.338 -19.544 28.008 1.00 54.03 214 VAL A O 1
ATOM 1674 N N . SER A 1 215 ? -20.068 -21.680 27.918 1.00 47.41 215 SER A N 1
ATOM 1675 C CA . SER A 1 215 ? -20.938 -21.585 29.074 1.00 47.41 215 SER A CA 1
ATOM 1676 C C . SER A 1 215 ? -20.009 -21.393 30.266 1.00 47.41 215 SER A C 1
ATOM 1678 O O . SER A 1 215 ? -19.071 -22.156 30.494 1.00 47.41 215 SER A O 1
ATOM 1680 N N . LYS A 1 216 ? -20.199 -20.279 30.967 1.00 52.75 216 LYS A N 1
ATOM 1681 C CA . LYS A 1 216 ? -19.904 -20.275 32.388 1.00 52.75 216 LYS A CA 1
ATOM 1682 C C . LYS A 1 216 ? -20.899 -21.265 32.966 1.00 52.75 216 LYS A C 1
ATOM 1684 O O . LYS A 1 216 ? -22.074 -20.932 33.075 1.00 52.75 216 LYS A O 1
ATOM 1689 N N . ASP A 1 217 ? -20.436 -22.481 33.192 1.00 55.34 217 ASP A N 1
ATOM 1690 C CA . ASP A 1 217 ? -21.097 -23.343 34.147 1.00 55.34 217 ASP A CA 1
ATOM 1691 C C . ASP A 1 217 ? -20.686 -22.776 35.506 1.00 55.34 217 ASP A C 1
ATOM 1693 O O . ASP A 1 217 ? -19.507 -22.757 35.871 1.00 55.34 217 ASP A O 1
ATOM 1697 N N . ASP A 1 218 ? -21.666 -22.137 36.138 1.00 59.22 218 ASP A N 1
ATOM 1698 C CA . ASP A 1 218 ? -21.656 -21.831 37.555 1.00 59.22 218 ASP A CA 1
ATOM 1699 C C . ASP A 1 218 ? -21.581 -23.161 38.321 1.00 59.22 218 ASP A C 1
ATOM 1701 O O . ASP A 1 218 ? -22.402 -24.040 38.066 1.00 59.22 218 ASP A O 1
ATOM 1705 N N . ASP A 1 219 ? -20.593 -23.290 39.210 1.00 53.72 219 ASP A N 1
ATOM 1706 C CA . ASP A 1 219 ? -20.644 -24.010 40.494 1.00 53.72 219 ASP A CA 1
ATOM 1707 C C . ASP A 1 219 ? -19.464 -23.558 41.380 1.00 53.72 219 ASP A C 1
ATOM 1709 O O . ASP A 1 219 ? -18.298 -23.592 40.911 1.00 53.72 219 ASP A O 1
#

Foldseek 3Di:
DDDDDDDDDDDDDDDDDDDPDDDDDDDDDDDDDDDPDPDPDDPDPPPPQLVPDDDLVVVLVVLCVLQVDLLLLVLLLQLLVQLVVLVVVLVVLVVVVVVVVVVLVVLQVVQVPDDPVSVVVSPDPPPPDPCVCVVVVVSVVSSVVSVVSSCCSNCVRNVCCNCVPSVHDQQLPVDVSSVVSSSVSSVVSSCCVPPVVNGDNVVVCVVVVVPDPPPPPDD